Protein AF-A0A7K2JCC1-F1 (afdb_monomer)

Solvent-accessible surface area (backbone atoms only — not comparable to full-atom values): 11708 Å² total; per-residue (Å²): 134,84,78,78,73,53,72,68,48,52,50,2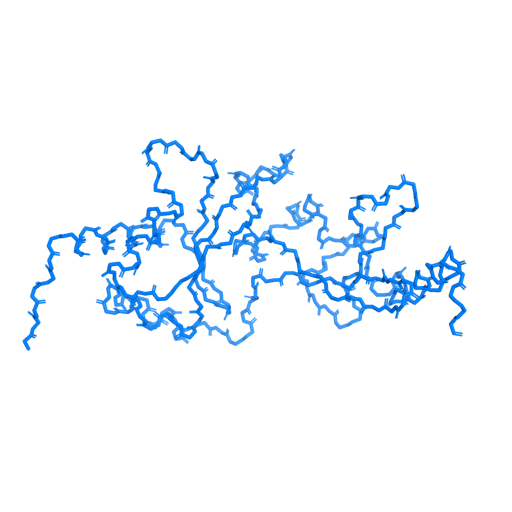8,44,53,53,51,54,52,44,44,76,74,54,46,30,76,48,46,54,23,40,32,39,75,26,54,69,86,63,52,95,91,43,79,46,51,66,55,52,47,56,33,29,56,68,60,66,35,66,68,46,78,43,72,22,36,40,56,88,41,100,85,39,55,92,49,74,64,39,69,23,34,27,38,35,29,44,48,89,41,50,68,51,45,27,90,76,40,62,82,45,51,63,59,60,71,65,56,49,88,86,39,60,53,55,64,55,68,30,39,32,56,33,52,92,44,78,42,82,44,70,48,58,47,36,53,65,44,77,79,56,51,72,67,42,33,54,64,71,51,46,25,20,75,87,78,70,45,67,39,79,73,60,47,88,73,32,44,38,27,48,61,55,47,87,94,41,71,89,46,89,32,29,31,27,20,75,80,41,63,68,38,51,64,54,19,54,53,38,10,64,75,69,75,46,82,130

Sequence (207 aa):
MTVAAAPEVRAAQRRIVGTINASGRLNANGLAMWREVNCGEWKATAADLSADLDLLQVPHTIVTAFRFPLATSYSKAMREGEEVRILREDLGHLVPWMPSLEQVIADIREDAPHWDFAVFQPRAD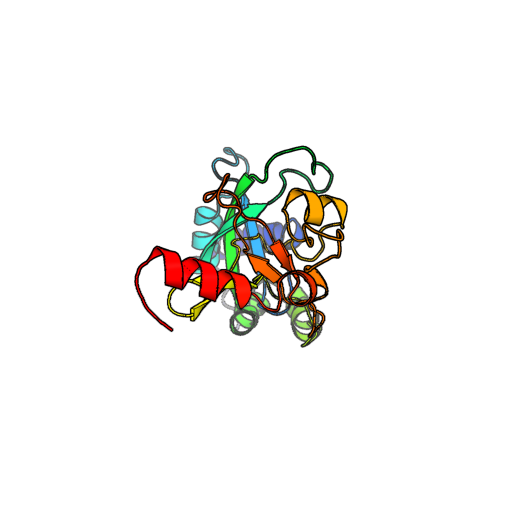GMAIAKLALSAEWPSWSMKQARAARLVCAEYDYDLRDQAEDRAPFDIRLPAQPGRRRLVCGKCCNDGIDEIARLAALTGTPS

pLDDT: mean 88.64, std 10.24, range [34.38, 98.38]

Foldseek 3Di:
DDDDDDPLLLVLLVLLVVQCVVAWFQAQFGIKGKDAVCNDPVDQALVNNVVSCVSLVQDWDKDWAWADPDLPPLVDGTGITIMIDHTLVRVVSCCVSPVVCPVVSVPHDNPTDDQWDWAWEAALVGIDIDTHRHGSCPPVHDLSNCVSVQCAAPPPRHRCSVVDVQFGWYQQADPVGNPDGHTHGCVVCVPCPVVNCVNNVVVVNDD

Secondary structure (DSSP, 8-state):
--PPPPHHHHHHHHHHHHHHHHHEEEETTEEEEEEETT--TTS--HHHHHHHHHHTT---EEEEEEE-SSTT-TTSPPEEEEEEEEEGGGGGGGTTT-TTHHHHHHT--TTSPPS-EEEEEEETTEEEEEEE-B-TTTTS--HHHHHHTT-B-TTT--BGGG--GGG-EEE---TT-TTS--EEEHHHHGGGHHHHHHHHHHHT---

Radius of gyration: 20.61 Å; Cα contacts (8 Å, |Δi|>4): 349; chains: 1; bounding box: 58×33×59 Å

Structure (mmCIF, N/CA/C/O backbone):
data_AF-A0A7K2JCC1-F1
#
_entry.id   AF-A0A7K2JCC1-F1
#
loop_
_atom_site.group_PDB
_atom_site.id
_atom_site.type_symbol
_atom_site.label_atom_id
_atom_site.label_alt_id
_atom_site.label_comp_id
_atom_site.label_asym_id
_atom_site.label_entity_id
_atom_site.label_seq_id
_atom_site.pdbx_PDB_ins_code
_atom_site.Cartn_x
_atom_site.Cartn_y
_atom_site.Cartn_z
_atom_site.occupancy
_atom_site.B_iso_or_equiv
_atom_site.auth_seq_id
_atom_site.auth_comp_id
_atom_site.auth_asym_id
_atom_site.auth_atom_id
_atom_site.pdbx_PDB_model_num
ATOM 1 N N . MET A 1 1 ? -32.822 -3.537 22.063 1.00 34.38 1 MET A N 1
ATOM 2 C CA . MET A 1 1 ? -32.110 -3.862 23.317 1.00 34.38 1 MET A CA 1
ATOM 3 C C . MET A 1 1 ? -30.630 -3.952 22.996 1.00 34.38 1 MET A C 1
ATOM 5 O O . MET A 1 1 ? -30.231 -4.889 22.322 1.00 34.38 1 MET A O 1
ATOM 9 N N . THR A 1 2 ? -29.832 -2.961 23.384 1.00 48.34 2 THR A N 1
ATOM 10 C CA . THR A 1 2 ? -28.372 -3.014 23.250 1.00 48.34 2 THR A CA 1
ATOM 11 C C . THR A 1 2 ? -27.821 -3.866 24.386 1.00 48.34 2 THR A C 1
ATOM 13 O O . THR A 1 2 ? -27.859 -3.467 25.549 1.00 48.34 2 THR A O 1
ATOM 16 N N . VAL A 1 3 ? -27.363 -5.076 24.067 1.00 52.16 3 VAL A N 1
ATOM 17 C CA . VAL A 1 3 ? -26.605 -5.894 25.018 1.00 52.16 3 VAL A CA 1
ATOM 18 C C . VAL A 1 3 ? -25.338 -5.115 25.355 1.00 52.16 3 VAL A C 1
ATOM 20 O O . VAL A 1 3 ? -24.588 -4.719 24.463 1.00 52.16 3 VAL A O 1
ATOM 23 N N . ALA A 1 4 ? -25.131 -4.824 26.637 1.00 66.12 4 ALA A N 1
ATOM 24 C CA . ALA A 1 4 ? -23.946 -4.113 27.081 1.00 66.12 4 ALA A CA 1
ATOM 25 C C . ALA A 1 4 ? -22.712 -4.966 26.753 1.00 66.12 4 ALA A C 1
ATOM 27 O O . ALA A 1 4 ? -22.577 -6.070 27.275 1.00 66.12 4 ALA A O 1
ATOM 28 N N . ALA A 1 5 ? -21.825 -4.460 25.891 1.00 76.88 5 ALA A N 1
ATOM 29 C CA . ALA A 1 5 ? -20.609 -5.174 25.515 1.00 76.88 5 ALA A CA 1
ATOM 30 C C . ALA A 1 5 ? -19.789 -5.544 26.761 1.00 76.88 5 ALA A C 1
ATOM 32 O O . ALA A 1 5 ? -19.703 -4.745 27.712 1.00 76.88 5 ALA A O 1
ATOM 33 N N . ALA A 1 6 ? -19.195 -6.740 26.739 1.00 89.62 6 ALA A N 1
ATOM 34 C CA . ALA A 1 6 ? -18.326 -7.226 27.801 1.00 89.62 6 ALA A CA 1
ATOM 35 C C . ALA A 1 6 ? -17.146 -6.254 28.037 1.00 89.62 6 ALA A C 1
ATOM 37 O O . ALA A 1 6 ? -16.756 -5.528 27.112 1.00 89.62 6 ALA A O 1
ATOM 38 N N . PRO A 1 7 ? -16.593 -6.171 29.262 1.00 91.62 7 PRO A N 1
ATOM 39 C CA . PRO A 1 7 ? -15.523 -5.227 29.586 1.00 91.62 7 PRO A CA 1
ATOM 40 C C . PRO A 1 7 ? -14.315 -5.316 28.644 1.00 91.62 7 PRO A C 1
ATOM 42 O O . PRO A 1 7 ? -13.810 -4.283 28.201 1.00 91.62 7 PRO A O 1
ATOM 45 N N . GLU A 1 8 ? -13.896 -6.529 28.286 1.00 93.69 8 GLU A N 1
ATOM 46 C CA . GLU A 1 8 ? -12.798 -6.788 27.355 1.00 93.69 8 GLU A CA 1
ATOM 47 C C . GLU A 1 8 ? -13.085 -6.264 25.942 1.00 93.69 8 GLU A C 1
ATOM 49 O O . GLU A 1 8 ? -12.221 -5.622 25.346 1.00 93.69 8 GLU A O 1
ATOM 54 N N . VAL A 1 9 ? -14.322 -6.413 25.453 1.00 95.12 9 VAL A N 1
ATOM 55 C CA . VAL A 1 9 ? -14.759 -5.902 24.143 1.00 95.12 9 VAL A CA 1
ATOM 56 C C . VAL A 1 9 ? -14.714 -4.374 24.123 1.00 95.12 9 VAL A C 1
ATOM 58 O O . VAL A 1 9 ? -14.236 -3.772 23.165 1.00 95.12 9 VAL A O 1
ATOM 61 N N . ARG A 1 10 ? -15.130 -3.709 25.211 1.00 94.12 10 ARG A N 1
ATOM 62 C CA . ARG A 1 10 ? -15.019 -2.240 25.313 1.00 94.12 10 ARG A CA 1
ATOM 63 C C . ARG A 1 10 ? -13.570 -1.768 25.398 1.00 94.12 10 ARG A C 1
ATOM 65 O O . ARG A 1 10 ? -13.250 -0.685 24.910 1.00 94.12 10 ARG A O 1
ATOM 72 N N . ALA A 1 11 ? -12.699 -2.538 26.046 1.00 95.19 11 ALA A N 1
ATOM 73 C CA . ALA A 1 11 ? -11.279 -2.219 26.112 1.00 95.19 11 ALA A CA 1
ATOM 74 C C . ALA A 1 11 ? -10.624 -2.339 24.725 1.00 95.19 11 ALA A C 1
ATOM 76 O O . ALA A 1 11 ? -9.935 -1.404 24.312 1.00 95.19 11 ALA A O 1
ATOM 77 N N . ALA A 1 12 ? -10.913 -3.421 23.993 1.00 96.44 12 ALA A N 1
ATOM 78 C CA . ALA A 1 12 ? -10.487 -3.617 22.607 1.00 96.44 12 ALA A CA 1
ATOM 79 C C . ALA A 1 12 ? -10.995 -2.485 21.704 1.00 96.44 12 ALA A C 1
ATOM 81 O O . ALA A 1 12 ? -10.204 -1.825 21.033 1.00 96.44 12 ALA A O 1
ATOM 82 N N . GLN A 1 13 ? -12.289 -2.149 21.790 1.00 96.69 13 GLN A N 1
ATOM 83 C CA . GLN A 1 13 ? -12.884 -1.017 21.072 1.00 96.69 13 GLN A CA 1
ATOM 84 C C . GLN A 1 13 ? -12.084 0.275 21.293 1.00 96.69 13 GLN A C 1
ATOM 86 O O . GLN A 1 13 ? -11.695 0.939 20.335 1.00 96.69 13 GLN A O 1
ATOM 91 N N . ARG A 1 14 ? -11.803 0.643 22.550 1.00 96.12 14 ARG A N 1
ATOM 92 C CA . ARG A 1 14 ? -11.060 1.875 22.866 1.00 96.12 14 ARG A CA 1
ATOM 93 C C . ARG A 1 14 ? -9.647 1.867 22.285 1.00 96.12 14 ARG A C 1
ATOM 95 O O . ARG A 1 14 ? -9.204 2.901 21.786 1.00 96.12 14 ARG A O 1
ATOM 102 N N . ARG A 1 15 ? -8.948 0.729 22.342 1.00 95.94 15 ARG A N 1
ATOM 103 C CA . ARG A 1 15 ? -7.592 0.588 21.790 1.00 95.94 15 ARG A CA 1
ATOM 104 C C . ARG A 1 15 ? -7.579 0.686 20.267 1.00 95.94 15 ARG A C 1
ATOM 106 O O . ARG A 1 15 ? -6.741 1.415 19.731 1.00 95.94 15 ARG A O 1
ATOM 113 N N . ILE A 1 16 ? -8.525 0.037 19.586 1.00 97.12 16 ILE A N 1
ATOM 114 C CA . ILE A 1 16 ? -8.671 0.115 18.128 1.00 97.12 16 ILE A CA 1
ATOM 115 C C . ILE A 1 16 ? -9.032 1.533 17.699 1.00 97.12 16 ILE A C 1
ATOM 117 O O . ILE A 1 16 ? -8.303 2.124 16.908 1.00 97.12 16 ILE A O 1
ATOM 121 N N . VAL A 1 17 ? -10.067 2.142 18.282 1.00 95.94 17 VAL A N 1
ATOM 122 C CA . VAL A 1 17 ? -10.466 3.522 17.953 1.00 95.94 17 VAL A CA 1
ATOM 123 C C . VAL A 1 17 ? -9.321 4.509 18.200 1.00 95.94 17 VAL A C 1
ATOM 125 O O . VAL A 1 17 ? -9.024 5.345 17.346 1.00 95.94 17 VAL A O 1
ATOM 128 N N . GLY A 1 18 ? -8.630 4.395 19.339 1.00 95.19 18 GLY A N 1
ATOM 129 C CA . GLY A 1 18 ? -7.462 5.225 19.640 1.00 95.19 18 GLY A CA 1
ATOM 130 C C . GLY A 1 18 ? -6.334 5.042 18.622 1.00 95.19 18 GLY A C 1
ATOM 131 O O . GLY A 1 18 ? -5.742 6.018 18.163 1.00 95.19 18 GLY A O 1
ATOM 132 N N . THR A 1 19 ? -6.076 3.800 18.213 1.00 95.06 19 THR A N 1
ATOM 133 C CA . THR A 1 19 ? -5.076 3.469 17.194 1.00 95.06 19 THR A CA 1
ATOM 134 C C . THR A 1 19 ? -5.425 4.043 15.821 1.00 95.06 19 THR A C 1
ATOM 136 O O . THR A 1 19 ? -4.543 4.612 15.166 1.00 95.06 19 THR A O 1
ATOM 139 N N . ILE A 1 20 ? -6.680 3.895 15.388 1.00 95.06 20 ILE A N 1
ATOM 140 C CA . ILE A 1 20 ? -7.174 4.400 14.103 1.00 95.06 20 ILE A CA 1
ATOM 141 C C . ILE A 1 20 ? -7.013 5.918 14.063 1.00 95.06 20 ILE A C 1
ATOM 143 O O . ILE A 1 20 ? -6.410 6.444 13.131 1.00 95.06 20 ILE A O 1
ATOM 147 N N . ASN A 1 21 ? -7.439 6.617 15.114 1.00 93.31 21 ASN A N 1
ATOM 148 C CA . ASN A 1 21 ? -7.308 8.072 15.189 1.00 93.31 21 ASN A CA 1
ATOM 149 C C . ASN A 1 21 ? -5.844 8.542 15.203 1.00 93.31 21 ASN A C 1
ATOM 151 O O . ASN A 1 21 ? -5.521 9.574 14.621 1.00 93.31 21 ASN A O 1
ATOM 155 N N . ALA A 1 22 ? -4.946 7.801 15.859 1.00 90.00 22 ALA A N 1
ATOM 156 C CA . ALA A 1 22 ? -3.542 8.191 15.970 1.00 90.00 22 ALA A CA 1
ATOM 157 C C . ALA A 1 22 ? -2.711 7.869 14.717 1.00 90.00 22 ALA A C 1
ATOM 159 O O . ALA A 1 22 ? -1.759 8.583 14.400 1.00 90.00 22 ALA A O 1
ATOM 160 N N . SER A 1 23 ? -3.008 6.757 14.040 1.00 87.69 23 SER A N 1
ATOM 161 C CA . SER A 1 23 ? -2.107 6.176 13.033 1.00 87.69 23 SER A CA 1
ATOM 162 C C . SER A 1 23 ? -2.792 5.491 11.853 1.00 87.69 23 SER A C 1
ATOM 164 O O . SER A 1 23 ? -2.093 4.992 10.973 1.00 87.69 23 SER A O 1
ATOM 166 N N . GLY A 1 24 ? -4.124 5.473 11.814 1.00 91.81 24 GLY A N 1
ATOM 167 C CA . GLY A 1 24 ? -4.886 4.919 10.705 1.00 91.81 24 GLY A CA 1
ATOM 168 C C . GLY A 1 24 ? -4.628 5.678 9.404 1.00 91.81 24 GLY A C 1
ATOM 169 O O . GLY A 1 24 ? -4.476 6.907 9.377 1.00 91.81 24 GLY A O 1
ATOM 170 N N . ARG A 1 25 ? -4.558 4.926 8.308 1.00 91.81 25 ARG A N 1
ATOM 171 C CA . ARG A 1 25 ? -4.467 5.448 6.945 1.00 91.81 25 ARG A CA 1
ATOM 172 C C . ARG A 1 25 ? -5.579 4.838 6.113 1.00 91.81 25 ARG A C 1
ATOM 174 O O . ARG A 1 25 ? -5.615 3.626 5.942 1.00 91.81 25 ARG A O 1
ATOM 181 N N . LEU A 1 26 ? -6.483 5.689 5.641 1.00 91.06 26 LEU A N 1
ATOM 182 C CA . LEU A 1 26 ? -7.623 5.309 4.819 1.00 91.06 26 LEU A CA 1
ATOM 183 C C . LEU A 1 26 ? -7.368 5.720 3.369 1.00 91.06 26 LEU A C 1
ATOM 185 O O . LEU A 1 26 ? -6.886 6.828 3.126 1.00 91.06 26 LEU A O 1
ATOM 189 N N . ASN A 1 27 ? -7.694 4.850 2.420 1.00 88.94 27 ASN A N 1
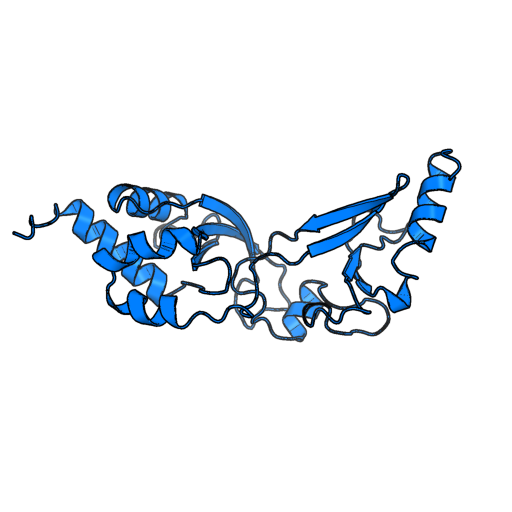ATOM 190 C CA . ASN A 1 27 ? -7.648 5.145 0.987 1.00 88.94 27 ASN A CA 1
ATOM 191 C C . ASN A 1 27 ? -8.608 4.199 0.209 1.00 88.94 27 ASN A C 1
ATOM 193 O O . ASN A 1 27 ? -9.469 3.565 0.822 1.00 88.94 27 ASN A O 1
ATOM 197 N N . ALA A 1 28 ? -8.456 4.054 -1.116 1.00 89.06 28 ALA A N 1
ATOM 198 C CA . ALA A 1 28 ? -9.331 3.208 -1.931 1.00 89.06 28 ALA A CA 1
ATOM 199 C C . ALA A 1 28 ? -9.405 1.718 -1.555 1.00 89.06 28 ALA A C 1
ATOM 201 O O . ALA A 1 28 ? -10.493 1.167 -1.696 1.00 89.06 28 ALA A O 1
ATOM 202 N N . ASN A 1 29 ? -8.337 1.039 -1.097 1.00 91.25 29 ASN A N 1
ATOM 203 C CA . ASN A 1 29 ? -8.485 -0.380 -0.695 1.00 91.25 29 ASN A CA 1
ATOM 204 C C . ASN A 1 29 ? -8.955 -0.564 0.752 1.00 91.25 29 ASN A C 1
ATOM 206 O O . ASN A 1 29 ? -9.173 -1.702 1.151 1.00 91.25 29 ASN A O 1
ATOM 210 N N . GLY A 1 30 ? -9.099 0.509 1.536 1.00 93.94 30 GLY A N 1
ATOM 211 C CA . GLY A 1 30 ? -9.591 0.439 2.912 1.00 93.94 30 GLY A CA 1
ATOM 212 C C . GLY A 1 30 ? -8.678 1.119 3.935 1.00 93.94 30 GLY A C 1
ATOM 213 O O . GLY A 1 30 ? -8.100 2.169 3.648 1.00 93.94 30 GLY A O 1
ATOM 214 N N . LEU A 1 31 ? -8.572 0.531 5.131 1.00 95.06 31 LEU A N 1
ATOM 215 C CA . LEU A 1 31 ? -7.883 1.094 6.296 1.00 95.06 31 LEU A CA 1
ATOM 216 C C . LEU A 1 31 ? -6.659 0.266 6.690 1.00 95.06 31 LEU A C 1
ATOM 218 O O . LEU A 1 31 ? -6.760 -0.938 6.918 1.00 95.06 31 LEU A O 1
ATOM 222 N N . ALA A 1 32 ? -5.526 0.934 6.884 1.00 94.75 32 ALA A N 1
ATOM 223 C CA . ALA A 1 32 ? -4.290 0.315 7.339 1.00 94.75 32 ALA A CA 1
ATOM 224 C C . ALA A 1 32 ? -3.747 0.954 8.621 1.00 94.75 32 ALA A C 1
ATOM 226 O O . ALA A 1 32 ? -3.844 2.169 8.826 1.00 94.75 32 ALA A O 1
ATOM 227 N N . MET A 1 33 ? -3.124 0.137 9.469 1.00 94.06 33 MET A N 1
ATOM 228 C CA . MET A 1 33 ? -2.479 0.557 10.712 1.00 94.06 33 MET A CA 1
ATOM 229 C C . MET A 1 33 ? -1.076 -0.046 10.785 1.00 94.06 33 MET A C 1
ATOM 231 O O . MET A 1 33 ? -0.909 -1.235 11.049 1.00 94.06 33 MET A O 1
ATOM 235 N N . TRP A 1 34 ? -0.056 0.781 10.549 1.00 91.62 34 TRP A N 1
ATOM 236 C CA . TRP A 1 34 ? 1.341 0.337 10.542 1.00 91.62 34 TRP A CA 1
ATOM 237 C C . TRP A 1 34 ? 1.926 0.219 11.955 1.00 91.62 34 TRP A C 1
ATOM 239 O O . TRP A 1 34 ? 1.686 1.078 12.815 1.00 91.62 34 TRP A O 1
ATOM 249 N N . ARG A 1 35 ? 2.750 -0.808 12.170 1.00 91.56 35 ARG A N 1
ATOM 250 C CA . ARG A 1 35 ? 3.491 -1.115 13.392 1.00 91.56 35 ARG A CA 1
ATOM 251 C C . ARG A 1 35 ? 4.932 -1.474 13.080 1.00 91.56 35 ARG A C 1
ATOM 253 O O . ARG A 1 35 ? 5.224 -2.324 12.251 1.00 91.56 35 ARG A O 1
ATOM 260 N N . GLU A 1 36 ? 5.845 -0.801 13.765 1.00 84.56 36 GLU A N 1
ATOM 261 C CA . GLU A 1 36 ? 7.261 -1.139 13.683 1.00 84.56 36 GLU A CA 1
ATOM 262 C C . GLU A 1 36 ? 7.502 -2.488 14.358 1.00 84.56 36 GLU A C 1
ATOM 264 O O . GLU A 1 36 ? 7.000 -2.712 15.463 1.00 84.56 36 GLU A O 1
ATOM 269 N N . VAL A 1 37 ? 8.305 -3.356 13.740 1.00 79.75 37 VAL A N 1
ATOM 270 C CA . VAL A 1 37 ? 8.782 -4.561 14.427 1.00 79.75 37 VAL A CA 1
ATOM 271 C C . VAL A 1 37 ? 9.591 -4.125 15.652 1.00 79.75 37 VAL A C 1
ATOM 273 O O . VAL A 1 37 ? 10.416 -3.216 15.565 1.00 79.75 37 VAL A O 1
ATOM 276 N N . ASN A 1 38 ? 9.363 -4.764 16.801 1.00 75.44 38 ASN A N 1
ATOM 277 C CA . ASN A 1 38 ? 10.003 -4.415 18.075 1.00 75.44 38 ASN A CA 1
ATOM 278 C C . ASN A 1 38 ? 9.700 -2.979 18.550 1.00 75.44 38 ASN A C 1
ATOM 280 O O . ASN A 1 38 ? 10.581 -2.288 19.064 1.00 75.44 38 ASN A O 1
ATOM 284 N N . CYS A 1 39 ? 8.451 -2.518 18.422 1.00 73.50 39 CYS A N 1
ATOM 285 C CA . CYS A 1 39 ? 8.025 -1.167 18.815 1.00 73.50 39 CYS A CA 1
ATOM 286 C C . CYS A 1 39 ? 8.134 -0.834 20.322 1.00 73.50 39 CYS A C 1
ATOM 288 O O . CYS A 1 39 ? 7.803 0.288 20.719 1.00 73.50 39 CYS A O 1
ATOM 290 N N . GLY A 1 40 ? 8.630 -1.771 21.135 1.00 79.12 40 GLY A N 1
ATOM 291 C CA . GLY A 1 40 ? 8.793 -1.654 22.580 1.00 79.12 40 GLY A CA 1
ATOM 292 C C . GLY A 1 40 ? 7.499 -1.918 23.350 1.00 79.12 40 GLY A C 1
ATOM 293 O O . GLY A 1 40 ? 6.424 -2.015 22.770 1.00 79.12 40 GLY A O 1
ATOM 294 N N . GLU A 1 41 ? 7.615 -1.996 24.675 1.00 81.75 41 GLU A N 1
ATOM 295 C CA . GLU A 1 41 ? 6.528 -2.354 25.606 1.00 81.75 41 GLU A CA 1
ATOM 296 C C . GLU A 1 41 ? 5.314 -1.407 25.550 1.00 81.75 41 GLU A C 1
ATOM 298 O O . GLU A 1 41 ? 4.187 -1.795 25.834 1.00 81.75 41 GLU A O 1
ATOM 303 N N . TRP A 1 42 ? 5.531 -0.152 25.157 1.00 80.38 42 TRP A N 1
ATOM 304 C CA . TRP A 1 42 ? 4.524 0.910 25.256 1.00 80.38 42 TRP A CA 1
ATOM 305 C C . TRP A 1 42 ? 3.636 1.062 24.018 1.00 80.38 42 TRP A C 1
ATOM 307 O O . TRP A 1 42 ? 2.774 1.942 23.984 1.00 80.38 42 TRP A O 1
ATOM 317 N N . LYS A 1 43 ? 3.861 0.262 22.972 1.00 83.25 43 LYS A N 1
ATOM 318 C CA . LYS A 1 43 ? 3.108 0.333 21.716 1.00 83.25 43 LYS A CA 1
ATOM 319 C C . LYS A 1 43 ? 2.513 -1.032 21.403 1.00 83.25 43 LYS A C 1
ATOM 321 O O . LYS A 1 43 ? 3.228 -2.023 21.422 1.00 83.25 43 LYS A O 1
ATOM 326 N N . ALA A 1 44 ? 1.228 -1.048 21.056 1.00 88.81 44 ALA A N 1
ATOM 327 C CA . ALA A 1 44 ? 0.558 -2.253 20.580 1.00 88.81 44 ALA A CA 1
ATOM 328 C C . ALA A 1 44 ? 1.234 -2.765 19.303 1.00 88.81 44 ALA A C 1
ATOM 330 O O . ALA A 1 44 ? 1.409 -1.997 18.350 1.00 88.81 44 ALA A O 1
ATOM 331 N N . THR A 1 45 ? 1.581 -4.046 19.289 1.00 93.56 45 THR A N 1
ATOM 332 C CA . THR A 1 45 ? 2.088 -4.766 18.117 1.00 93.56 45 THR A CA 1
ATOM 333 C C . THR A 1 45 ? 0.968 -5.014 17.100 1.00 93.56 45 THR A C 1
ATOM 335 O O . THR A 1 45 ? -0.206 -4.761 17.381 1.00 93.56 45 THR A O 1
ATOM 338 N N . ALA A 1 46 ? 1.295 -5.505 15.899 1.00 94.88 46 ALA A N 1
ATOM 339 C CA . ALA A 1 46 ? 0.260 -5.906 14.944 1.00 94.88 46 ALA A CA 1
ATOM 340 C C . ALA A 1 46 ? -0.575 -7.087 15.469 1.00 94.88 46 ALA A C 1
ATOM 342 O O . ALA A 1 46 ? -1.784 -7.112 15.252 1.00 94.88 46 ALA A O 1
ATOM 343 N N . ALA A 1 47 ? 0.043 -8.006 16.219 1.00 94.94 47 ALA A N 1
ATOM 344 C CA . ALA A 1 47 ? -0.645 -9.115 16.877 1.00 94.94 47 ALA A CA 1
ATOM 345 C C . ALA A 1 47 ? -1.637 -8.633 17.951 1.00 94.94 47 ALA A C 1
ATOM 347 O O . ALA A 1 47 ? -2.761 -9.125 18.000 1.00 94.94 47 ALA A O 1
ATOM 348 N N . ASP A 1 48 ? -1.269 -7.629 18.756 1.00 95.62 48 ASP A N 1
ATOM 349 C CA . ASP A 1 48 ? -2.185 -7.054 19.756 1.00 95.62 48 ASP A CA 1
ATOM 350 C C . ASP A 1 48 ? -3.411 -6.415 19.090 1.00 95.62 48 ASP A C 1
ATOM 352 O O . ASP A 1 48 ? -4.543 -6.601 19.535 1.00 95.62 48 ASP A O 1
ATOM 356 N N . LEU A 1 49 ? -3.193 -5.677 17.994 1.00 96.69 49 LEU A N 1
ATOM 357 C CA . LEU A 1 49 ? -4.287 -5.095 17.214 1.00 96.69 49 LEU A CA 1
ATOM 358 C C . LEU A 1 49 ? -5.159 -6.168 16.559 1.00 96.69 49 LEU A C 1
ATOM 360 O O . LEU A 1 49 ? -6.372 -6.010 16.508 1.00 96.69 49 LEU A O 1
ATOM 364 N N . SER A 1 50 ? -4.548 -7.237 16.053 1.00 97.62 50 SER A N 1
ATOM 365 C CA . SER A 1 50 ? -5.253 -8.363 15.443 1.00 97.62 50 SER A CA 1
ATOM 366 C C . SER A 1 50 ? -6.174 -9.052 16.449 1.00 97.62 50 SER A C 1
ATOM 368 O O . SER A 1 50 ? -7.367 -9.175 16.189 1.00 97.62 50 SER A O 1
ATOM 370 N N . ALA A 1 51 ? -5.671 -9.351 17.649 1.00 97.62 51 ALA A N 1
ATOM 371 C CA . ALA A 1 51 ? -6.475 -9.924 18.725 1.00 97.62 51 ALA A CA 1
ATOM 372 C C . ALA A 1 51 ? -7.643 -9.009 19.138 1.00 97.62 51 ALA A C 1
ATOM 374 O O . ALA A 1 51 ? -8.757 -9.478 19.378 1.00 97.62 51 ALA A O 1
ATOM 375 N N . ASP A 1 52 ? -7.417 -7.694 19.193 1.00 98.00 52 ASP A N 1
ATOM 376 C CA . ASP A 1 52 ? -8.487 -6.734 19.458 1.00 98.00 52 ASP A CA 1
ATOM 377 C C . ASP A 1 52 ? -9.533 -6.704 18.331 1.00 98.00 52 ASP A C 1
ATOM 379 O O . ASP A 1 52 ? -10.726 -6.641 18.616 1.00 98.00 52 ASP A O 1
ATOM 383 N N . LEU A 1 53 ? -9.123 -6.767 17.060 1.00 98.19 53 LEU A N 1
ATOM 384 C CA . LEU A 1 53 ? -10.047 -6.817 15.921 1.00 98.19 53 LEU A CA 1
ATOM 385 C C . LEU A 1 53 ? -10.832 -8.133 15.864 1.00 98.19 53 LEU A C 1
ATOM 387 O O . LEU A 1 53 ? -12.017 -8.100 15.534 1.00 98.19 53 LEU A O 1
ATOM 391 N N . ASP A 1 54 ? -10.223 -9.256 16.250 1.00 98.25 54 ASP A N 1
ATOM 392 C CA . ASP A 1 54 ? -10.905 -10.547 16.385 1.00 98.25 54 ASP A CA 1
ATOM 393 C C . ASP A 1 54 ? -12.024 -10.478 17.433 1.00 98.25 54 ASP A C 1
ATOM 395 O O . ASP A 1 54 ? -13.150 -10.910 17.174 1.00 98.25 54 ASP A O 1
ATOM 399 N N . LEU A 1 55 ? -11.762 -9.859 18.594 1.00 97.06 55 LEU A N 1
ATOM 400 C CA . LEU A 1 55 ? -12.783 -9.628 19.628 1.00 97.06 55 LEU A CA 1
ATOM 401 C C . LEU A 1 55 ? -13.941 -8.754 19.125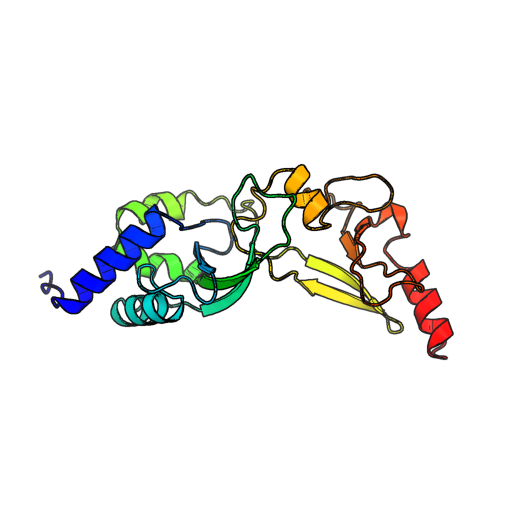 1.00 97.06 55 LEU A C 1
ATOM 403 O O . LEU A 1 55 ? -15.085 -8.931 19.549 1.00 97.06 55 LEU A O 1
ATOM 407 N N . LEU A 1 56 ? -13.644 -7.810 18.231 1.00 97.19 56 LEU A N 1
ATOM 408 C CA . LEU A 1 56 ? -14.625 -6.928 17.599 1.00 97.19 56 LEU A CA 1
ATOM 409 C C . LEU A 1 56 ? -15.276 -7.545 16.349 1.00 97.19 56 LEU A C 1
ATOM 411 O O . LEU A 1 56 ? -16.175 -6.924 15.779 1.00 97.19 56 LEU A O 1
ATOM 415 N N . GLN A 1 57 ? -14.858 -8.750 15.944 1.00 97.31 57 GLN A N 1
ATOM 416 C CA . GLN A 1 57 ? -15.322 -9.457 14.746 1.00 97.31 57 GLN A CA 1
ATOM 417 C C . GLN A 1 57 ? -15.144 -8.636 13.460 1.00 97.31 57 GLN A C 1
ATOM 419 O O . GLN A 1 57 ? -16.030 -8.579 12.602 1.00 97.31 57 GLN A O 1
ATOM 424 N N . VAL A 1 58 ? -13.993 -7.974 13.341 1.00 98.00 58 VAL A N 1
ATOM 425 C CA . VAL A 1 58 ? -13.626 -7.168 12.175 1.00 98.00 58 VAL A CA 1
ATOM 426 C C . VAL A 1 58 ? -12.623 -7.953 11.322 1.00 98.00 58 VAL A C 1
ATOM 428 O O . VAL A 1 58 ? -11.499 -8.188 11.784 1.00 98.00 58 VAL A O 1
ATOM 431 N N . PRO A 1 59 ? -12.990 -8.354 10.088 1.00 98.38 59 PRO A N 1
ATOM 432 C CA . PRO A 1 59 ? -12.071 -9.029 9.180 1.00 98.38 59 PRO A CA 1
ATOM 433 C C . PRO A 1 59 ? -10.832 -8.177 8.907 1.00 98.38 59 PRO A C 1
ATOM 435 O O . PRO A 1 59 ? -10.924 -6.971 8.669 1.00 98.38 59 PRO A O 1
ATOM 438 N N . HIS A 1 60 ? -9.658 -8.799 8.968 1.00 98.31 60 HIS A N 1
ATOM 439 C CA . HIS A 1 60 ? -8.395 -8.105 8.759 1.00 98.31 60 HIS A CA 1
ATOM 440 C C . HIS A 1 60 ? -7.285 -9.065 8.322 1.00 98.31 60 HIS A C 1
ATOM 442 O O . HIS A 1 60 ? -7.396 -10.284 8.435 1.00 98.31 60 HIS A O 1
ATOM 448 N N . THR A 1 61 ? -6.184 -8.499 7.836 1.00 97.38 61 THR A N 1
ATOM 449 C CA . THR A 1 61 ? -4.947 -9.229 7.531 1.00 97.38 61 THR A CA 1
ATOM 450 C C . THR A 1 61 ? -3.740 -8.486 8.082 1.00 97.38 61 THR A C 1
ATOM 452 O O . THR A 1 61 ? -3.760 -7.263 8.213 1.00 97.38 61 THR A O 1
ATOM 455 N N . ILE A 1 62 ? -2.676 -9.219 8.402 1.00 96.00 62 ILE A N 1
ATOM 456 C CA . ILE A 1 6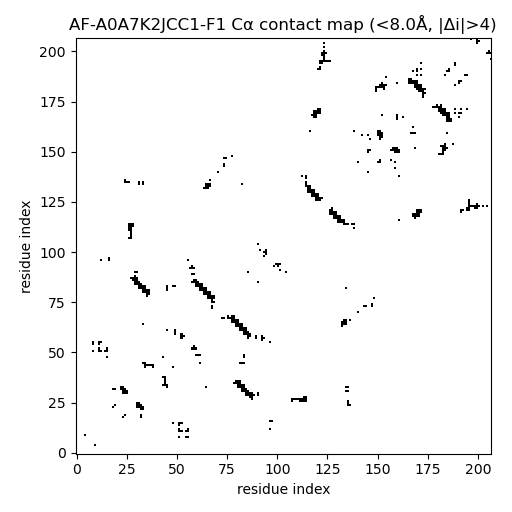2 ? -1.373 -8.637 8.730 1.00 96.00 62 ILE A CA 1
ATOM 457 C C . ILE A 1 62 ? -0.459 -8.854 7.532 1.00 96.00 62 ILE A C 1
ATOM 459 O O . ILE A 1 62 ? -0.333 -9.976 7.040 1.00 96.00 62 ILE A O 1
ATOM 463 N N . VAL A 1 63 ? 0.189 -7.790 7.066 1.00 93.94 63 VAL A N 1
ATOM 464 C CA . VAL A 1 63 ? 1.195 -7.879 6.004 1.00 93.94 63 VAL A CA 1
ATOM 465 C C . VAL A 1 63 ? 2.492 -7.208 6.423 1.00 93.94 63 VAL A C 1
ATOM 467 O O . VAL A 1 63 ? 2.486 -6.255 7.199 1.00 93.94 63 VAL A O 1
ATOM 470 N N . THR A 1 64 ? 3.609 -7.643 5.852 1.00 92.69 64 THR A N 1
ATOM 471 C CA . THR A 1 64 ? 4.870 -6.902 5.948 1.00 92.69 64 THR A CA 1
ATOM 472 C C . THR A 1 64 ? 4.822 -5.674 5.040 1.00 92.69 64 THR A C 1
ATOM 474 O O . THR A 1 64 ? 4.461 -5.775 3.866 1.00 92.69 64 THR A O 1
ATOM 477 N N . ALA A 1 65 ? 5.214 -4.513 5.562 1.00 91.31 65 ALA A N 1
ATOM 478 C CA . ALA A 1 65 ? 5.242 -3.260 4.820 1.00 91.31 65 ALA A CA 1
ATOM 479 C C . ALA A 1 65 ? 6.406 -2.353 5.246 1.00 91.31 65 ALA A C 1
ATOM 481 O O . ALA A 1 65 ? 6.802 -2.308 6.411 1.00 91.31 65 ALA A O 1
ATOM 482 N N . PHE A 1 66 ? 6.927 -1.574 4.298 1.00 89.06 66 PHE A N 1
ATOM 483 C CA . PHE A 1 66 ? 8.080 -0.701 4.505 1.00 89.06 66 PHE A CA 1
ATOM 484 C C . PHE A 1 66 ? 7.680 0.776 4.575 1.00 89.06 66 PHE A C 1
ATOM 486 O O . PHE A 1 66 ? 6.916 1.269 3.739 1.00 89.06 66 PHE A O 1
ATOM 493 N N . ARG A 1 67 ? 8.239 1.494 5.557 1.00 86.62 67 ARG A N 1
ATOM 494 C CA . ARG A 1 67 ? 7.947 2.911 5.833 1.00 86.62 67 ARG A CA 1
ATOM 495 C C . ARG A 1 67 ? 9.204 3.675 6.251 1.00 86.62 67 ARG A C 1
ATOM 497 O O . ARG A 1 67 ? 10.092 3.118 6.890 1.00 86.62 67 ARG A O 1
ATOM 504 N N . PHE A 1 68 ? 9.288 4.974 5.964 1.00 83.88 68 PHE A N 1
ATOM 505 C CA . PHE A 1 68 ? 10.293 5.828 6.611 1.00 83.88 68 PHE A CA 1
ATOM 506 C C . PHE A 1 68 ? 9.995 5.999 8.115 1.00 83.88 68 PHE A C 1
ATOM 508 O O . PHE A 1 68 ? 8.839 6.189 8.487 1.00 83.88 68 PHE A O 1
ATOM 515 N N . PRO A 1 69 ? 11.013 5.995 8.996 1.00 73.31 69 PRO A N 1
ATOM 516 C CA . PRO A 1 69 ? 10.809 6.025 10.451 1.00 73.31 69 PRO A CA 1
ATOM 517 C C . PRO A 1 69 ? 10.111 7.288 10.972 1.00 73.31 69 PRO A C 1
ATOM 519 O O . PRO A 1 69 ? 9.483 7.261 12.025 1.00 73.31 69 PRO A O 1
ATOM 522 N N . LEU A 1 70 ? 10.233 8.400 10.248 1.00 69.06 70 LEU A N 1
ATOM 523 C CA . LEU A 1 70 ? 9.502 9.645 10.474 1.00 69.06 70 LEU A CA 1
ATOM 524 C C . LEU A 1 70 ? 9.193 10.261 9.106 1.00 69.06 70 LEU A C 1
ATOM 526 O O . LEU A 1 70 ? 10.012 10.144 8.190 1.00 69.06 70 LEU A O 1
ATOM 530 N N . ALA A 1 71 ? 8.078 10.987 8.988 1.00 59.66 71 ALA A N 1
ATOM 531 C CA . ALA A 1 71 ? 7.675 11.658 7.745 1.00 59.66 71 ALA A CA 1
ATOM 532 C C . ALA A 1 71 ? 8.754 12.616 7.185 1.00 59.66 71 ALA A C 1
ATOM 534 O O . ALA A 1 71 ? 8.820 12.852 5.983 1.00 59.66 71 ALA A O 1
ATOM 535 N N . THR A 1 72 ? 9.651 13.121 8.038 1.00 60.25 72 THR A N 1
ATOM 536 C CA . THR A 1 72 ? 10.745 14.036 7.670 1.00 60.25 72 THR A CA 1
ATOM 537 C C . THR A 1 72 ? 12.111 13.357 7.494 1.00 60.25 72 THR A C 1
ATOM 539 O O . THR A 1 72 ? 13.078 14.024 7.135 1.00 60.25 72 THR A O 1
ATOM 542 N N . SER A 1 73 ? 12.234 12.041 7.714 1.00 64.94 73 SER A N 1
ATOM 543 C CA . SER A 1 73 ? 13.531 11.342 7.779 1.00 64.94 73 SER A CA 1
ATOM 544 C C . SER A 1 73 ? 13.852 10.530 6.517 1.00 64.94 73 SER A C 1
ATOM 546 O O . SER A 1 73 ? 14.159 9.343 6.577 1.00 64.94 73 SER A O 1
ATOM 548 N N . TYR A 1 74 ? 13.822 11.193 5.360 1.00 67.44 74 TYR A N 1
ATOM 549 C CA . TYR A 1 74 ? 14.106 10.598 4.042 1.00 67.44 74 TYR A CA 1
ATOM 550 C C . TYR A 1 74 ? 15.595 10.285 3.790 1.00 67.44 74 TYR A C 1
ATOM 552 O O . TYR A 1 74 ? 15.926 9.639 2.801 1.00 67.44 74 TYR A O 1
ATOM 560 N N . SER A 1 75 ? 16.504 10.737 4.662 1.00 67.62 75 SER A N 1
ATOM 561 C CA . SER A 1 75 ? 17.924 10.350 4.641 1.00 67.62 75 SER A CA 1
ATOM 562 C C . SER A 1 75 ? 18.191 8.990 5.294 1.00 67.62 75 SER A C 1
ATOM 564 O O . SER A 1 75 ? 19.311 8.486 5.219 1.00 67.62 75 SER A O 1
ATOM 566 N N . LYS A 1 76 ? 17.185 8.393 5.946 1.00 75.94 76 LYS A N 1
ATOM 567 C CA . LYS A 1 76 ? 17.285 7.078 6.584 1.00 75.94 76 LYS A CA 1
ATOM 568 C C . LYS A 1 76 ? 16.676 6.004 5.692 1.00 75.94 76 LYS A C 1
ATOM 570 O O . LYS A 1 76 ? 15.759 6.270 4.919 1.00 75.94 76 LYS A O 1
ATOM 575 N N . ALA A 1 77 ? 17.177 4.780 5.834 1.00 80.88 77 ALA A N 1
ATOM 576 C CA . ALA A 1 77 ? 16.572 3.620 5.198 1.00 80.88 77 ALA A CA 1
ATOM 577 C C . ALA A 1 77 ? 15.116 3.448 5.662 1.00 80.88 77 ALA A C 1
ATOM 579 O O . ALA A 1 77 ? 14.778 3.757 6.811 1.00 80.88 77 ALA A O 1
ATOM 580 N N . MET A 1 78 ? 14.269 2.942 4.764 1.00 87.44 78 MET A N 1
ATOM 581 C CA . MET A 1 78 ? 12.938 2.486 5.150 1.00 87.44 78 MET A CA 1
ATOM 582 C C . MET A 1 78 ? 13.075 1.343 6.151 1.00 87.44 78 MET A C 1
ATOM 584 O O . MET A 1 78 ? 13.959 0.495 6.022 1.00 87.44 78 MET A O 1
ATOM 588 N N . ARG A 1 79 ? 12.202 1.342 7.150 1.00 86.75 79 ARG A N 1
ATOM 589 C CA . ARG A 1 79 ? 12.098 0.284 8.140 1.00 86.75 79 ARG A CA 1
ATOM 590 C C . ARG A 1 79 ? 11.044 -0.710 7.709 1.00 86.75 79 ARG A C 1
ATOM 592 O O . ARG A 1 79 ? 9.995 -0.323 7.193 1.00 86.75 79 ARG A O 1
ATOM 599 N N . GLU A 1 80 ? 11.358 -1.969 7.944 1.00 89.88 80 GLU A N 1
ATOM 600 C CA . GLU A 1 80 ? 10.394 -3.051 7.896 1.00 89.88 80 GLU A CA 1
ATOM 601 C C . GLU A 1 80 ? 9.445 -2.940 9.092 1.00 89.88 80 GLU A C 1
ATOM 603 O O . GLU A 1 80 ? 9.849 -2.593 10.206 1.00 89.88 80 GLU A O 1
ATOM 608 N N . GLY A 1 81 ? 8.171 -3.190 8.839 1.00 91.19 81 GLY A N 1
ATOM 609 C CA . GLY A 1 81 ? 7.114 -3.208 9.830 1.00 91.19 81 GLY A CA 1
ATOM 610 C C . GLY A 1 81 ? 6.001 -4.142 9.394 1.00 91.19 81 GLY A C 1
ATOM 611 O O . GLY A 1 81 ? 6.015 -4.690 8.291 1.00 91.19 81 GLY A O 1
ATOM 612 N N . GLU A 1 82 ? 5.015 -4.275 10.259 1.00 93.94 82 GLU A N 1
ATOM 613 C CA . GLU A 1 82 ? 3.774 -4.980 9.994 1.00 93.94 82 GLU A CA 1
ATOM 614 C C . GLU A 1 82 ? 2.651 -3.964 9.823 1.00 93.94 82 GLU A C 1
ATOM 616 O O . GLU A 1 82 ? 2.635 -2.907 10.451 1.00 93.94 82 GLU A O 1
ATOM 621 N N . GLU A 1 83 ? 1.695 -4.260 8.961 1.00 93.06 83 GLU A N 1
ATOM 622 C CA . GLU A 1 83 ? 0.529 -3.426 8.745 1.00 93.06 83 GLU A CA 1
ATOM 623 C C . GLU A 1 83 ? -0.722 -4.274 8.882 1.00 93.06 83 GLU A C 1
ATOM 625 O O . GLU A 1 83 ? -0.894 -5.266 8.174 1.00 93.06 83 GLU A O 1
ATOM 630 N N . VAL A 1 84 ? -1.591 -3.864 9.802 1.00 96.38 84 VAL A N 1
ATOM 631 C CA . VAL A 1 84 ? -2.913 -4.463 9.964 1.00 96.38 84 VAL A CA 1
ATOM 632 C C . VAL A 1 84 ? -3.852 -3.779 8.983 1.00 96.38 84 VAL A C 1
ATOM 634 O O . VAL A 1 84 ? -4.019 -2.558 9.036 1.00 96.38 84 VAL A O 1
ATOM 637 N N . ARG A 1 85 ? -4.414 -4.559 8.063 1.00 96.25 85 ARG A N 1
ATOM 638 C CA . ARG A 1 85 ? -5.199 -4.111 6.914 1.00 96.25 85 ARG A CA 1
ATOM 639 C C . ARG A 1 85 ? -6.647 -4.570 7.054 1.00 96.25 85 ARG A C 1
ATOM 641 O O . ARG A 1 85 ? -6.883 -5.761 7.233 1.00 96.25 85 ARG A O 1
ATOM 648 N N . ILE A 1 86 ? -7.591 -3.646 6.920 1.00 97.50 86 ILE A N 1
ATOM 649 C CA . ILE A 1 86 ? -9.030 -3.914 6.805 1.00 97.50 86 ILE A CA 1
ATOM 650 C C . ILE A 1 86 ? -9.445 -3.472 5.405 1.00 97.50 86 ILE A C 1
ATOM 652 O O . ILE A 1 86 ? -9.226 -2.312 5.033 1.00 97.50 86 ILE A O 1
ATOM 656 N N . LEU A 1 87 ? -9.983 -4.406 4.620 1.00 95.88 87 LEU A N 1
ATOM 657 C CA . LEU A 1 87 ? -10.376 -4.141 3.240 1.00 95.88 87 LEU A CA 1
ATOM 658 C C . LEU A 1 87 ? -11.581 -3.203 3.191 1.00 95.88 87 LEU A C 1
ATOM 660 O O . LEU A 1 87 ? -12.336 -3.087 4.156 1.00 95.88 87 LEU A O 1
ATOM 664 N N . ARG A 1 88 ? -11.758 -2.514 2.061 1.00 94.44 88 ARG A N 1
ATOM 665 C CA . ARG A 1 88 ? -12.830 -1.531 1.875 1.00 94.44 88 ARG A CA 1
ATOM 666 C C . ARG A 1 88 ? -14.207 -2.144 2.118 1.00 94.44 88 ARG A C 1
ATOM 668 O O . ARG A 1 88 ? -15.019 -1.524 2.799 1.00 94.44 88 ARG A O 1
ATOM 675 N N . GLU A 1 89 ? -14.449 -3.338 1.586 1.00 95.06 89 GLU A N 1
ATOM 676 C CA . GLU A 1 89 ? -15.686 -4.097 1.780 1.00 95.06 89 GLU A CA 1
ATOM 677 C C . GLU A 1 89 ? -15.957 -4.433 3.254 1.00 95.06 89 GLU A C 1
ATOM 679 O O . GLU A 1 89 ? -17.113 -4.475 3.671 1.00 95.06 89 GLU A O 1
ATOM 684 N N . ASP A 1 90 ? -14.902 -4.569 4.059 1.00 97.56 90 ASP A N 1
ATOM 685 C CA . ASP A 1 90 ? -14.985 -4.954 5.467 1.00 97.56 90 ASP A CA 1
ATOM 686 C C . ASP A 1 90 ? -15.069 -3.748 6.416 1.00 97.56 90 ASP A C 1
ATOM 688 O O . ASP A 1 90 ? -15.354 -3.909 7.604 1.00 97.56 90 ASP A O 1
ATOM 692 N N . LEU A 1 91 ? -14.876 -2.514 5.931 1.00 96.44 91 LEU A N 1
ATOM 693 C CA . LEU A 1 91 ? -14.906 -1.312 6.780 1.00 96.44 91 LEU A CA 1
ATOM 694 C C . LEU A 1 91 ? -16.245 -1.117 7.500 1.00 96.44 91 LEU A C 1
ATOM 696 O O . LEU A 1 91 ? -16.276 -0.551 8.595 1.00 96.44 91 LEU A O 1
ATOM 700 N N . GLY A 1 92 ? -17.344 -1.621 6.932 1.00 96.06 92 GLY A N 1
ATOM 701 C CA . GLY A 1 92 ? -18.660 -1.604 7.574 1.00 96.06 92 GLY A CA 1
ATOM 702 C C . GLY A 1 92 ? -18.676 -2.316 8.933 1.00 96.06 92 GLY A C 1
ATOM 703 O O . GLY A 1 92 ? -19.409 -1.901 9.830 1.00 96.06 92 GLY A O 1
ATOM 704 N N . HIS A 1 93 ? -17.807 -3.313 9.138 1.00 97.31 93 HIS A N 1
ATOM 705 C CA . HIS A 1 93 ? -17.681 -4.029 10.411 1.00 97.31 93 HIS A CA 1
ATOM 706 C C . HIS A 1 93 ? -17.130 -3.146 11.543 1.00 97.31 93 HIS A C 1
ATOM 708 O O . HIS A 1 93 ? -17.349 -3.444 12.716 1.00 97.31 93 HIS A O 1
ATOM 714 N N . LEU A 1 94 ? -16.454 -2.033 11.225 1.00 96.44 94 LEU A N 1
ATOM 715 C CA . LEU A 1 94 ? -15.976 -1.073 12.224 1.00 96.44 94 LEU A CA 1
ATOM 716 C C . LEU A 1 94 ? -17.050 -0.081 12.680 1.00 96.44 94 LEU A C 1
ATOM 718 O O . LEU A 1 94 ? -16.942 0.449 13.787 1.00 96.44 94 LEU A O 1
ATOM 722 N N . VAL A 1 95 ? -18.074 0.188 11.865 1.00 96.25 95 VAL A N 1
ATOM 723 C CA . VAL A 1 95 ? -19.079 1.232 12.137 1.00 96.25 95 VAL A CA 1
ATOM 724 C C . VAL A 1 95 ? -19.809 1.031 13.475 1.00 96.25 95 VAL A C 1
ATOM 726 O O . VAL A 1 95 ? -19.925 2.007 14.218 1.00 96.25 95 VAL A O 1
ATOM 729 N N . PRO A 1 96 ? -20.219 -0.191 13.881 1.00 95.75 96 PRO A N 1
ATOM 730 C CA . PRO A 1 96 ? -20.824 -0.408 15.200 1.00 95.75 96 PRO A CA 1
ATOM 731 C C . PRO A 1 96 ? -19.926 0.009 16.376 1.00 95.75 96 PRO A C 1
ATOM 733 O O . PRO A 1 96 ? -20.420 0.371 17.445 1.00 95.75 96 PRO A O 1
ATOM 736 N N . TRP A 1 97 ? -18.606 -0.031 16.183 1.00 95.69 97 TRP A N 1
ATOM 737 C CA . TRP A 1 97 ? -17.593 0.258 17.199 1.00 95.69 97 TRP A CA 1
ATOM 738 C C . TRP A 1 97 ? -17.081 1.701 17.138 1.00 95.69 97 TRP A C 1
ATOM 740 O O . TRP A 1 97 ? -16.671 2.260 18.162 1.00 95.69 97 TRP A O 1
ATOM 750 N N . MET A 1 98 ? -17.125 2.306 15.950 1.00 95.81 98 MET A N 1
ATOM 751 C CA . MET A 1 98 ? -16.694 3.670 15.660 1.00 95.81 98 MET A CA 1
ATOM 752 C C . MET A 1 98 ? -17.660 4.339 14.665 1.00 95.81 98 MET A C 1
ATOM 754 O O . MET A 1 98 ? -17.312 4.512 13.496 1.00 95.81 98 MET A O 1
ATOM 758 N N . PRO A 1 99 ? -18.856 4.771 15.112 1.00 95.62 99 PRO A N 1
ATOM 759 C CA . PRO A 1 99 ? -19.880 5.313 14.211 1.00 95.62 99 PRO A CA 1
ATOM 760 C C . PRO A 1 99 ? -19.418 6.525 13.395 1.00 95.62 99 PRO A C 1
ATOM 762 O O . PRO A 1 99 ? -19.865 6.735 12.275 1.00 95.62 99 PRO A O 1
ATOM 765 N N . SER A 1 100 ? -18.454 7.295 13.909 1.00 93.94 100 SER A N 1
ATOM 766 C CA . SER A 1 100 ? -17.853 8.421 13.188 1.00 93.94 100 SER A CA 1
ATOM 767 C C . SER A 1 100 ? -17.147 8.031 11.883 1.00 93.94 100 SER A C 1
ATOM 769 O O . SER A 1 100 ? -16.855 8.916 11.086 1.00 93.94 100 SER A O 1
ATOM 771 N N . LEU A 1 101 ? -16.836 6.746 11.660 1.00 93.94 101 LEU A N 1
ATOM 772 C CA . LEU A 1 101 ? -16.258 6.279 10.397 1.00 93.94 101 LEU A CA 1
ATOM 773 C C . LEU A 1 101 ? -17.280 6.177 9.270 1.00 93.94 101 LEU A C 1
ATOM 775 O O . LEU A 1 101 ? -16.862 6.192 8.122 1.00 93.94 101 LEU A O 1
ATOM 779 N N . GLU A 1 102 ? -18.578 6.090 9.557 1.00 94.56 102 GLU A N 1
ATOM 780 C CA . GLU A 1 102 ? -19.600 5.825 8.537 1.00 94.56 102 GLU A CA 1
ATOM 781 C C . GLU A 1 102 ? -19.545 6.839 7.387 1.00 94.56 102 GLU A C 1
ATOM 783 O O . GLU A 1 102 ? -19.383 6.458 6.227 1.00 94.56 102 GLU A O 1
ATOM 788 N N . GLN A 1 103 ? -19.558 8.134 7.714 1.00 93.44 103 GLN A N 1
ATOM 789 C CA . GLN A 1 103 ? -19.445 9.188 6.706 1.00 93.44 103 GLN A CA 1
ATOM 790 C C . GLN A 1 103 ? -18.070 9.180 6.025 1.00 93.44 103 GLN A C 1
ATOM 792 O O . GLN A 1 103 ? -17.980 9.318 4.812 1.00 93.44 103 GLN A O 1
ATOM 797 N N . VAL A 1 104 ? -16.995 8.957 6.787 1.00 91.25 104 VAL A N 1
ATOM 798 C CA . VAL A 1 104 ? -15.628 8.930 6.245 1.00 91.25 104 VAL A CA 1
ATOM 799 C C . VAL A 1 104 ? -15.460 7.801 5.220 1.00 91.25 104 VAL A C 1
ATOM 801 O O . VAL A 1 104 ? -14.774 7.987 4.220 1.00 91.25 104 VAL A O 1
ATOM 804 N N . ILE A 1 105 ? -16.095 6.646 5.447 1.00 92.38 105 ILE A N 1
ATOM 805 C CA . ILE A 1 105 ? -16.113 5.505 4.521 1.00 92.38 105 ILE A CA 1
ATOM 806 C C . ILE A 1 105 ? -16.913 5.851 3.261 1.00 92.38 105 ILE A C 1
ATOM 808 O O . ILE A 1 105 ? -16.459 5.565 2.151 1.00 92.38 105 ILE A O 1
ATOM 812 N N . ALA A 1 106 ? -18.084 6.473 3.425 1.00 91.38 106 ALA A N 1
ATOM 813 C CA . ALA A 1 106 ? -18.920 6.904 2.307 1.00 91.38 106 ALA A CA 1
ATOM 814 C C . ALA A 1 106 ? -18.212 7.942 1.416 1.00 91.38 106 ALA A C 1
ATOM 816 O O . ALA A 1 106 ? -18.380 7.925 0.198 1.00 91.38 106 ALA A O 1
ATOM 817 N N . ASP A 1 107 ? -17.370 8.787 2.011 1.00 91.88 107 ASP A N 1
ATOM 818 C CA . ASP A 1 107 ? -16.643 9.855 1.321 1.00 91.88 107 ASP A CA 1
ATOM 819 C C . ASP A 1 107 ? -15.365 9.376 0.602 1.00 91.88 107 ASP A C 1
ATOM 821 O O . ASP A 1 107 ? -14.703 10.170 -0.077 1.00 91.88 107 ASP A O 1
ATOM 825 N N . ILE A 1 108 ? -14.979 8.095 0.717 1.00 88.06 108 ILE A N 1
ATOM 826 C CA . ILE A 1 108 ? -13.811 7.580 -0.009 1.00 88.06 108 ILE A CA 1
ATOM 827 C C . ILE A 1 108 ? -14.125 7.571 -1.507 1.00 88.06 108 ILE A C 1
ATOM 829 O O . ILE A 1 108 ? -14.887 6.735 -2.000 1.00 88.06 108 ILE A O 1
ATOM 833 N N . ARG A 1 109 ? -13.461 8.454 -2.248 1.00 85.56 109 ARG A N 1
ATOM 834 C CA . ARG A 1 109 ? -13.573 8.539 -3.707 1.00 85.56 109 ARG A CA 1
ATOM 835 C C . ARG A 1 109 ? -13.168 7.226 -4.386 1.00 85.56 109 ARG A C 1
ATOM 837 O O . ARG A 1 109 ? -12.296 6.508 -3.895 1.00 85.56 109 ARG A O 1
ATOM 844 N N . GLU A 1 110 ? -13.780 6.926 -5.529 1.00 80.38 110 GLU A N 1
ATOM 845 C CA . GLU A 1 110 ? -13.423 5.757 -6.350 1.00 80.38 110 GLU A CA 1
ATOM 846 C C . GLU A 1 110 ? -12.006 5.867 -6.925 1.00 80.38 110 GLU A C 1
ATOM 848 O O . GLU A 1 110 ? -11.310 4.865 -7.040 1.00 80.38 110 GLU A O 1
ATOM 853 N N . ASP A 1 111 ? -11.555 7.090 -7.210 1.00 79.81 111 ASP A N 1
ATOM 854 C CA . ASP A 1 111 ? -10.212 7.401 -7.706 1.00 79.81 111 ASP A CA 1
ATOM 855 C C . ASP A 1 111 ? -9.197 7.670 -6.584 1.00 79.81 111 ASP A C 1
ATOM 857 O O . ASP A 1 111 ? -8.101 8.182 -6.831 1.00 79.81 111 ASP A O 1
ATOM 861 N N . ALA A 1 112 ? -9.547 7.351 -5.333 1.00 82.38 112 ALA A N 1
ATOM 862 C CA . ALA A 1 112 ? -8.578 7.398 -4.254 1.00 82.38 112 ALA A CA 1
ATOM 863 C C . ALA A 1 112 ? -7.425 6.419 -4.556 1.00 82.38 112 ALA A C 1
ATOM 865 O O . ALA A 1 112 ? -7.614 5.372 -5.174 1.00 82.38 112 ALA A O 1
ATOM 866 N N . PRO A 1 113 ? -6.199 6.736 -4.133 1.00 78.44 113 PRO A N 1
ATOM 867 C CA . PRO A 1 113 ? -5.072 5.876 -4.437 1.00 78.44 113 PRO A CA 1
ATOM 868 C C . PRO A 1 113 ? -5.140 4.541 -3.694 1.00 78.44 113 PRO A C 1
ATOM 870 O O . PRO A 1 113 ? -5.638 4.456 -2.570 1.00 78.44 113 PRO A O 1
ATOM 873 N N . HIS A 1 114 ? -4.572 3.513 -4.317 1.00 84.25 114 HIS A N 1
ATOM 874 C CA . HIS A 1 114 ? -4.450 2.174 -3.750 1.00 84.25 114 HIS A CA 1
ATOM 875 C C . HIS A 1 114 ? -3.200 2.007 -2.865 1.00 84.25 114 HIS A C 1
ATOM 877 O O . HIS A 1 114 ? -2.356 2.897 -2.805 1.00 84.25 114 HIS A O 1
ATOM 883 N N . TRP A 1 115 ? -3.071 0.859 -2.182 1.00 83.50 115 TRP A N 1
ATOM 884 C CA . TRP A 1 115 ? -1.948 0.528 -1.280 1.00 83.50 115 TRP A CA 1
ATOM 885 C C . TRP A 1 115 ? -0.849 -0.254 -2.009 1.00 83.50 115 TRP A C 1
ATOM 887 O O . TRP A 1 115 ? 0.196 -0.528 -1.421 1.00 83.50 115 TRP A O 1
ATOM 897 N N . ASP A 1 116 ? -1.058 -0.602 -3.281 1.00 83.94 116 ASP A N 1
ATOM 898 C CA . ASP A 1 116 ? -0.052 -1.240 -4.126 1.00 83.94 116 ASP A CA 1
ATOM 899 C C . ASP A 1 116 ? 0.595 -0.274 -5.127 1.00 83.94 116 ASP A C 1
ATOM 901 O O . ASP A 1 116 ? -0.081 0.341 -5.951 1.00 83.94 116 ASP A O 1
ATOM 905 N N . PHE A 1 117 ? 1.926 -0.194 -5.102 1.00 89.81 117 PHE A N 1
ATOM 906 C CA . PHE A 1 117 ? 2.693 0.368 -6.210 1.00 89.81 117 PHE A CA 1
ATOM 907 C C . PHE A 1 117 ? 3.131 -0.790 -7.110 1.00 89.81 117 PHE A C 1
ATOM 909 O O . PHE A 1 117 ? 4.071 -1.524 -6.782 1.00 89.81 117 PHE A O 1
ATOM 916 N N . ALA A 1 118 ? 2.392 -0.998 -8.199 1.00 91.19 118 ALA A N 1
ATOM 917 C CA . ALA A 1 118 ? 2.689 -2.024 -9.190 1.00 91.19 118 ALA A CA 1
ATOM 918 C C . ALA A 1 118 ? 3.841 -1.580 -10.098 1.00 91.19 118 ALA A C 1
ATOM 920 O O . ALA A 1 118 ? 3.912 -0.420 -10.496 1.00 91.19 118 ALA A O 1
ATOM 921 N N . VAL A 1 119 ? 4.732 -2.512 -10.424 1.00 93.69 119 VAL A N 1
ATOM 922 C CA . VAL A 1 119 ? 5.830 -2.327 -11.373 1.00 93.69 119 VAL A CA 1
ATOM 923 C C . VAL A 1 119 ? 5.846 -3.462 -12.381 1.00 93.69 119 VAL A C 1
ATOM 925 O O . VAL A 1 119 ? 5.562 -4.614 -12.048 1.00 93.69 119 VAL A O 1
ATOM 928 N N . PHE A 1 120 ? 6.217 -3.130 -13.606 1.00 95.38 120 PHE A N 1
ATOM 929 C CA . PHE A 1 120 ? 6.432 -4.080 -14.682 1.00 95.38 120 PHE A CA 1
ATOM 930 C C . PHE A 1 120 ? 7.874 -4.577 -14.620 1.00 95.38 120 PHE A C 1
ATOM 932 O O . PHE A 1 120 ? 8.821 -3.795 -14.595 1.00 95.38 120 PHE A O 1
ATOM 939 N N . GLN A 1 121 ? 8.056 -5.884 -14.536 1.00 95.50 121 GLN A N 1
ATOM 940 C CA . GLN A 1 121 ? 9.360 -6.515 -14.436 1.00 95.50 121 GLN A CA 1
ATOM 941 C C . GLN A 1 121 ? 9.597 -7.368 -15.683 1.00 95.50 121 GLN A C 1
ATOM 943 O O . GLN A 1 121 ? 9.033 -8.466 -15.773 1.00 95.50 121 GLN A O 1
ATOM 948 N N . PRO A 1 122 ? 10.444 -6.900 -16.617 1.00 94.81 122 PRO A N 1
ATOM 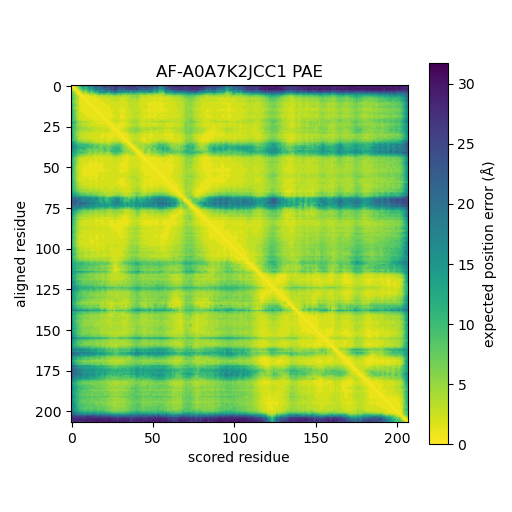949 C CA . PRO A 1 122 ? 10.909 -7.713 -17.729 1.00 94.81 122 PRO A CA 1
ATOM 950 C C . PRO A 1 122 ? 11.567 -9.005 -17.250 1.00 94.81 122 PRO A C 1
ATOM 952 O O . PRO A 1 122 ? 12.343 -9.024 -16.288 1.00 94.81 122 PRO A O 1
ATOM 955 N N . ARG A 1 123 ? 11.253 -10.091 -17.942 1.00 93.31 123 ARG A N 1
ATOM 956 C CA . ARG A 1 123 ? 11.822 -11.427 -17.783 1.00 93.31 123 ARG A CA 1
ATOM 957 C C . ARG A 1 123 ? 12.197 -11.961 -19.161 1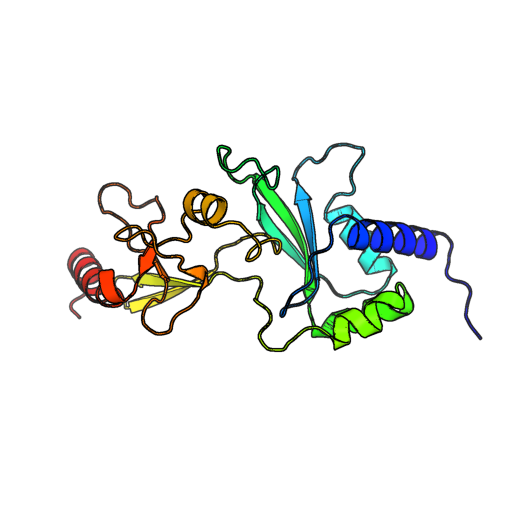.00 93.31 123 ARG A C 1
ATOM 959 O O . ARG A 1 123 ? 11.775 -11.424 -20.178 1.00 93.31 123 ARG A O 1
ATOM 966 N N . ALA A 1 124 ? 12.996 -13.022 -19.192 1.00 91.69 124 ALA A N 1
ATOM 967 C CA . ALA A 1 124 ? 13.392 -13.652 -20.450 1.00 91.69 124 ALA A CA 1
ATOM 968 C C . ALA A 1 124 ? 12.193 -14.210 -21.240 1.00 91.69 124 ALA A C 1
ATOM 970 O O . ALA A 1 124 ? 12.234 -14.249 -22.462 1.00 91.69 124 ALA A O 1
ATOM 971 N N . ASP A 1 125 ? 11.136 -14.620 -20.540 1.00 92.75 125 ASP A N 1
ATOM 972 C CA . ASP A 1 125 ? 9.922 -15.236 -21.077 1.00 92.75 125 ASP A CA 1
ATOM 973 C C . ASP A 1 125 ? 8.734 -14.263 -21.192 1.00 92.75 125 ASP A C 1
ATOM 975 O O . ASP A 1 125 ? 7.642 -14.669 -21.584 1.00 92.75 125 ASP A O 1
ATOM 979 N N . GLY A 1 126 ? 8.920 -12.980 -20.860 1.00 93.88 126 GLY A N 1
ATOM 980 C CA . GLY A 1 126 ? 7.873 -11.969 -20.987 1.00 93.88 126 GLY A CA 1
ATOM 981 C C . GLY A 1 126 ? 7.895 -10.910 -19.892 1.00 93.88 126 GLY A C 1
ATOM 982 O O . GLY A 1 126 ? 8.943 -10.529 -19.379 1.00 93.88 126 GLY A O 1
ATOM 983 N N . MET A 1 127 ? 6.714 -10.404 -19.540 1.00 95.94 127 MET A N 1
ATOM 984 C CA . MET A 1 127 ? 6.542 -9.333 -18.560 1.00 95.94 127 MET A CA 1
ATOM 985 C C . MET A 1 127 ? 5.796 -9.846 -17.330 1.00 95.94 127 MET A C 1
ATOM 987 O O . MET A 1 127 ? 4.717 -10.422 -17.448 1.00 95.94 127 MET A O 1
ATOM 991 N N . ALA A 1 128 ? 6.335 -9.593 -16.140 1.00 95.19 128 ALA A N 1
ATOM 992 C CA . ALA A 1 128 ? 5.639 -9.852 -14.885 1.00 95.19 128 ALA A CA 1
ATOM 993 C C . ALA A 1 128 ? 5.186 -8.551 -14.223 1.00 95.19 128 ALA A C 1
ATOM 995 O O . ALA A 1 128 ? 5.844 -7.523 -14.341 1.00 95.19 128 ALA A O 1
ATOM 996 N N . ILE A 1 129 ? 4.094 -8.613 -13.464 1.00 94.44 129 ILE A N 1
ATOM 997 C CA . ILE A 1 129 ? 3.676 -7.519 -12.585 1.00 94.44 129 ILE A CA 1
ATOM 998 C C . ILE A 1 129 ? 4.133 -7.862 -11.169 1.00 94.44 129 ILE A C 1
ATOM 1000 O O . ILE A 1 129 ? 3.756 -8.896 -10.618 1.00 94.44 129 ILE A O 1
ATOM 1004 N N . ALA A 1 130 ? 4.949 -6.995 -10.578 1.00 91.88 130 ALA A N 1
ATOM 1005 C CA . ALA A 1 130 ? 5.376 -7.092 -9.189 1.00 91.88 130 ALA A CA 1
ATOM 1006 C C . ALA A 1 130 ? 4.781 -5.935 -8.382 1.00 91.88 130 ALA A C 1
ATOM 1008 O O . ALA A 1 130 ? 4.682 -4.812 -8.866 1.00 91.88 130 ALA A O 1
ATOM 1009 N N . LYS A 1 131 ? 4.395 -6.191 -7.132 1.00 90.62 131 LYS A N 1
ATOM 1010 C CA . LYS A 1 131 ? 3.896 -5.159 -6.215 1.00 90.62 131 LYS A CA 1
ATOM 1011 C C . LYS A 1 131 ? 4.959 -4.842 -5.176 1.00 90.62 131 LYS A C 1
ATOM 1013 O O . LYS A 1 131 ? 5.591 -5.747 -4.633 1.00 90.62 131 LYS A O 1
ATOM 1018 N N . LEU A 1 132 ? 5.167 -3.560 -4.895 1.00 89.38 132 LEU A N 1
ATOM 1019 C CA . LEU A 1 132 ? 6.055 -3.144 -3.815 1.00 89.38 132 LEU A CA 1
ATOM 1020 C C . LEU A 1 132 ? 5.309 -3.162 -2.477 1.00 89.38 132 LEU A C 1
ATOM 1022 O O . LEU A 1 132 ? 4.235 -2.580 -2.362 1.00 89.38 132 LEU A O 1
ATOM 1026 N N . ALA A 1 133 ? 5.914 -3.769 -1.455 1.00 87.38 133 ALA A N 1
ATOM 1027 C CA . ALA A 1 133 ? 5.369 -3.857 -0.098 1.00 87.38 133 ALA A CA 1
ATOM 1028 C C . ALA A 1 133 ? 5.497 -2.526 0.676 1.00 87.38 133 ALA A C 1
ATOM 1030 O O . ALA A 1 133 ? 6.209 -2.426 1.671 1.00 87.38 133 ALA A O 1
ATOM 1031 N N . LEU A 1 134 ? 4.879 -1.453 0.191 1.00 89.19 134 LEU A N 1
ATOM 1032 C CA . LEU A 1 134 ? 4.912 -0.140 0.842 1.00 89.19 134 LEU A CA 1
ATOM 1033 C C . LEU A 1 134 ? 3.764 -0.012 1.862 1.00 89.19 134 LEU A C 1
ATOM 1035 O O . LEU A 1 134 ? 2.671 -0.524 1.631 1.00 89.19 134 LEU A O 1
ATOM 1039 N N . SER A 1 135 ? 3.990 0.688 2.981 1.00 86.69 135 SER A N 1
ATOM 1040 C CA . SER A 1 135 ? 2.927 0.972 3.969 1.00 86.69 135 SER A CA 1
ATOM 1041 C C . SER A 1 135 ? 1.914 1.971 3.417 1.00 86.69 135 SER A C 1
ATOM 1043 O O . SER A 1 135 ? 2.355 2.939 2.798 1.00 86.69 135 SER A O 1
ATOM 1045 N N . ALA A 1 136 ? 0.629 1.862 3.748 1.00 85.06 136 ALA A N 1
ATOM 1046 C CA . ALA A 1 136 ? -0.469 2.688 3.222 1.00 85.06 136 ALA A CA 1
ATOM 1047 C C . ALA A 1 136 ? -0.386 4.206 3.515 1.00 85.06 136 ALA A C 1
ATOM 1049 O O . ALA A 1 136 ? -1.288 4.966 3.174 1.00 85.06 136 ALA A O 1
ATOM 1050 N N . GLU A 1 137 ? 0.683 4.681 4.163 1.00 82.75 137 GLU A N 1
ATOM 1051 C CA . GLU A 1 137 ? 1.044 6.100 4.147 1.00 82.75 137 GLU A CA 1
ATOM 1052 C C . GLU A 1 137 ? 1.539 6.563 2.765 1.00 82.75 137 GLU A C 1
ATOM 1054 O O . GLU A 1 137 ? 1.385 7.735 2.415 1.00 82.75 137 GLU A O 1
ATOM 1059 N N . TRP A 1 138 ? 2.098 5.669 1.947 1.00 78.12 138 TRP A N 1
ATOM 1060 C CA . TRP A 1 138 ? 2.174 5.924 0.511 1.00 78.12 138 TRP A CA 1
ATOM 1061 C C . TRP A 1 138 ? 0.725 5.902 -0.044 1.00 78.12 138 TRP A C 1
ATOM 1063 O O . TRP A 1 138 ? -0.096 5.145 0.466 1.00 78.12 138 TRP A O 1
ATOM 1073 N N . PRO A 1 139 ? 0.352 6.738 -1.027 1.00 76.06 139 PRO A N 1
ATOM 1074 C CA . PRO A 1 139 ? 1.186 7.613 -1.851 1.00 76.06 139 PRO A CA 1
ATOM 1075 C C . PRO A 1 139 ? 1.389 9.029 -1.313 1.00 76.06 139 PRO A C 1
ATOM 1077 O O . PRO A 1 139 ? 2.047 9.813 -1.992 1.00 76.06 139 PRO A O 1
ATOM 1080 N N . SER A 1 140 ? 0.889 9.376 -0.121 1.00 81.88 140 SER A N 1
ATOM 1081 C CA . SER A 1 140 ? 0.949 10.759 0.406 1.00 81.88 140 SER A CA 1
ATOM 1082 C C . SER A 1 140 ? 2.374 11.299 0.625 1.00 81.88 140 SER A C 1
ATOM 1084 O O . SER A 1 140 ? 2.578 12.465 0.959 1.00 81.88 140 SER A O 1
ATOM 1086 N N . TRP A 1 141 ? 3.380 10.447 0.436 1.00 86.31 141 TRP A N 1
ATOM 1087 C CA . TRP A 1 141 ? 4.792 10.779 0.496 1.00 86.31 141 TRP A CA 1
ATOM 1088 C C . TRP A 1 141 ? 5.165 11.958 -0.414 1.00 86.31 141 TRP A C 1
ATOM 1090 O O . TRP A 1 141 ? 4.693 12.111 -1.539 1.00 86.31 141 TRP A O 1
ATOM 1100 N N . SER A 1 142 ? 6.082 12.790 0.063 1.00 87.50 142 SER A N 1
ATOM 1101 C CA . SER A 1 142 ? 6.677 13.863 -0.734 1.00 87.50 142 SER A CA 1
ATOM 1102 C C . SER A 1 142 ? 7.531 13.310 -1.881 1.00 87.50 142 SER A C 1
ATOM 1104 O O . SER A 1 142 ? 8.050 12.195 -1.802 1.00 87.50 142 SER A O 1
ATOM 1106 N N . MET A 1 143 ? 7.801 14.128 -2.903 1.00 88.62 143 MET A N 1
ATOM 1107 C CA . MET A 1 143 ? 8.722 13.746 -3.984 1.00 88.62 143 MET A CA 1
ATOM 1108 C C . MET A 1 143 ? 10.125 13.377 -3.461 1.00 88.62 143 MET A C 1
ATOM 1110 O O . MET A 1 143 ? 10.793 12.491 -3.986 1.00 88.62 143 MET A O 1
ATOM 1114 N N . LYS A 1 144 ? 10.577 13.992 -2.358 1.00 88.56 144 LYS A N 1
ATOM 1115 C CA . LYS A 1 144 ? 11.843 13.615 -1.700 1.00 88.56 144 LYS A CA 1
ATOM 1116 C C . LYS A 1 144 ? 11.810 12.179 -1.170 1.00 88.56 144 LYS A C 1
ATOM 1118 O O . LYS A 1 144 ? 12.776 11.441 -1.350 1.00 88.56 144 LYS A O 1
ATOM 1123 N N . GLN A 1 145 ? 10.707 11.779 -0.541 1.00 88.12 145 GLN A N 1
ATOM 1124 C CA . GLN A 1 145 ? 10.510 10.406 -0.071 1.00 88.12 145 GLN A CA 1
ATOM 1125 C C . GLN A 1 145 ? 10.358 9.432 -1.243 1.00 88.12 145 GLN A C 1
ATOM 1127 O O . GLN A 1 145 ? 10.934 8.349 -1.193 1.00 8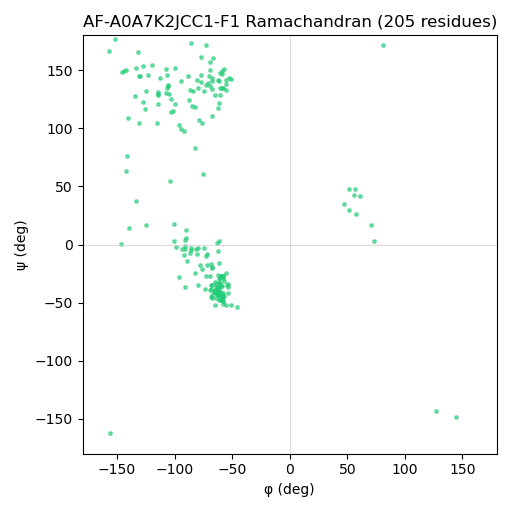8.12 145 GLN A O 1
ATOM 1132 N N . ALA A 1 146 ? 9.672 9.826 -2.321 1.00 89.62 146 ALA A N 1
ATOM 1133 C CA . ALA A 1 146 ? 9.568 9.025 -3.540 1.00 89.62 146 ALA A CA 1
ATOM 1134 C C . ALA A 1 146 ? 10.947 8.736 -4.154 1.00 89.62 146 ALA A C 1
ATOM 1136 O O . ALA A 1 146 ? 11.262 7.580 -4.436 1.00 89.62 146 ALA A O 1
ATOM 1137 N N . ARG A 1 147 ? 11.817 9.752 -4.265 1.00 90.12 147 ARG A N 1
ATOM 1138 C CA . ARG A 1 147 ? 13.216 9.578 -4.701 1.00 90.12 147 ARG A CA 1
ATOM 1139 C C . ARG A 1 147 ? 13.981 8.615 -3.797 1.00 90.12 147 ARG A C 1
ATOM 1141 O O . ARG A 1 147 ? 14.610 7.680 -4.288 1.00 90.12 147 ARG A O 1
ATOM 1148 N N . ALA A 1 148 ? 13.895 8.801 -2.478 1.00 88.81 148 ALA A N 1
ATOM 1149 C CA . ALA A 1 148 ? 14.570 7.938 -1.506 1.00 88.81 148 ALA A CA 1
ATOM 1150 C C . ALA A 1 148 ? 14.074 6.478 -1.568 1.00 88.81 148 ALA A C 1
ATOM 1152 O O . ALA A 1 148 ? 14.874 5.546 -1.480 1.00 88.81 148 ALA A O 1
ATOM 1153 N N . ALA A 1 149 ? 12.775 6.272 -1.801 1.00 88.50 149 ALA A N 1
ATOM 1154 C CA . ALA A 1 149 ? 12.159 4.961 -2.006 1.00 88.50 149 ALA A CA 1
ATOM 1155 C C . ALA A 1 149 ? 12.353 4.402 -3.433 1.00 88.50 149 ALA A C 1
ATOM 1157 O O . ALA A 1 149 ? 11.969 3.260 -3.708 1.00 88.50 149 ALA A O 1
ATOM 1158 N N . ARG A 1 150 ? 12.988 5.169 -4.334 1.00 91.31 150 ARG A N 1
ATOM 1159 C CA . ARG A 1 150 ? 13.196 4.844 -5.755 1.00 91.31 150 ARG A CA 1
ATOM 1160 C C . ARG A 1 150 ? 11.888 4.559 -6.491 1.00 91.31 150 ARG A C 1
ATOM 1162 O O . ARG A 1 150 ? 11.782 3.554 -7.186 1.00 91.31 150 ARG A O 1
ATOM 1169 N N . LEU A 1 151 ? 10.909 5.435 -6.292 1.00 92.38 151 LEU A N 1
ATOM 1170 C CA . LEU A 1 151 ? 9.607 5.446 -6.970 1.00 92.38 151 LEU A CA 1
ATOM 1171 C C . LEU A 1 151 ? 9.564 6.477 -8.109 1.00 92.38 151 LEU A C 1
ATOM 1173 O O . LEU A 1 151 ? 8.498 6.889 -8.547 1.00 92.38 151 LEU A O 1
ATOM 1177 N N . VAL A 1 152 ? 10.735 6.921 -8.559 1.00 94.38 152 VAL A N 1
ATOM 1178 C CA . VAL A 1 152 ? 10.911 7.921 -9.613 1.00 94.38 152 VAL A CA 1
ATOM 1179 C C . VAL A 1 152 ? 11.690 7.296 -10.758 1.00 94.38 152 VAL A C 1
ATOM 1181 O O . VAL A 1 152 ? 12.460 6.355 -10.540 1.00 94.38 152 VAL A O 1
ATOM 1184 N N . CYS A 1 153 ? 11.517 7.818 -11.968 1.00 95.56 153 CYS A N 1
ATOM 1185 C CA . CYS A 1 153 ? 12.282 7.343 -13.109 1.00 95.56 153 CYS A CA 1
ATOM 1186 C C . CYS A 1 153 ? 13.772 7.656 -12.931 1.00 95.56 153 CYS A C 1
ATOM 1188 O O . CYS A 1 153 ? 14.152 8.806 -12.721 1.00 95.56 153 CYS A O 1
ATOM 1190 N N . ALA A 1 154 ? 14.624 6.648 -13.095 1.00 94.94 154 ALA A N 1
ATOM 1191 C CA . ALA A 1 154 ? 16.068 6.784 -12.975 1.00 94.94 154 ALA A CA 1
ATOM 1192 C C . ALA A 1 154 ? 16.719 7.640 -14.079 1.00 94.94 154 ALA A C 1
ATOM 1194 O O . ALA A 1 154 ? 17.841 8.091 -13.876 1.00 94.94 154 ALA A O 1
ATOM 1195 N N . GLU A 1 155 ? 16.050 7.850 -15.220 1.00 94.50 155 GLU A N 1
ATOM 1196 C CA . GLU A 1 155 ? 16.609 8.600 -16.361 1.00 94.50 155 GLU A CA 1
ATOM 1197 C C . GLU A 1 155 ? 16.286 10.099 -16.324 1.00 94.50 155 GLU A C 1
ATOM 1199 O O . GLU A 1 155 ? 17.109 10.923 -16.706 1.00 94.50 155 GLU A O 1
ATOM 1204 N N . TYR A 1 156 ? 15.087 10.476 -15.874 1.00 91.56 156 TYR A N 1
ATOM 1205 C CA . TYR A 1 156 ? 14.614 11.867 -15.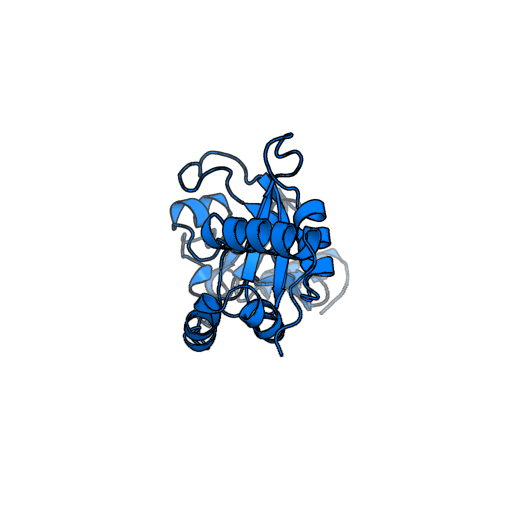949 1.00 91.56 156 TYR A CA 1
ATOM 1206 C C . TYR A 1 156 ? 13.853 12.330 -14.698 1.00 91.56 156 TYR A C 1
ATOM 1208 O O . TYR A 1 156 ? 13.187 13.360 -14.730 1.00 91.56 156 TYR A O 1
ATOM 1216 N N . ASP A 1 157 ? 13.952 11.575 -13.596 1.00 93.50 157 ASP A N 1
ATOM 1217 C CA . ASP A 1 157 ? 13.491 11.954 -12.249 1.00 93.50 157 ASP A CA 1
ATOM 1218 C C . ASP A 1 157 ? 11.996 12.310 -12.140 1.00 93.50 157 ASP A C 1
ATOM 1220 O O . ASP A 1 157 ? 11.558 13.046 -11.258 1.00 93.50 157 ASP A O 1
ATOM 1224 N N . TYR A 1 158 ? 11.186 11.760 -13.040 1.00 93.50 158 TYR A N 1
ATOM 1225 C CA . TYR A 1 158 ? 9.734 11.894 -13.000 1.00 93.50 158 TYR A CA 1
ATOM 1226 C C . TYR A 1 158 ? 9.102 10.999 -11.953 1.00 93.50 158 TYR A C 1
ATOM 1228 O O . TYR A 1 158 ? 9.554 9.874 -11.729 1.00 93.50 158 TYR A O 1
ATOM 1236 N N . ASP A 1 159 ? 8.024 11.495 -11.360 1.00 92.62 159 ASP A N 1
ATOM 1237 C CA . ASP A 1 159 ? 7.270 10.790 -10.342 1.00 92.62 159 ASP A CA 1
ATOM 1238 C C . ASP A 1 159 ? 6.405 9.688 -10.963 1.00 92.62 159 ASP A C 1
ATOM 1240 O O . ASP A 1 159 ? 5.367 9.942 -11.567 1.00 92.62 159 ASP A O 1
ATOM 1244 N N . LEU A 1 160 ? 6.828 8.431 -10.819 1.00 92.19 160 LEU A N 1
ATOM 1245 C CA . LEU A 1 160 ? 6.107 7.296 -11.404 1.00 92.19 160 LEU A CA 1
ATOM 1246 C C . LEU A 1 160 ? 4.817 6.962 -10.639 1.00 92.19 160 LEU A C 1
ATOM 1248 O O . LEU A 1 160 ? 4.078 6.064 -11.036 1.00 92.19 160 LEU A O 1
ATOM 1252 N N . ARG A 1 161 ? 4.538 7.669 -9.540 1.00 88.62 161 ARG A N 1
ATOM 1253 C CA . ARG A 1 161 ? 3.296 7.535 -8.771 1.00 88.62 161 ARG A CA 1
ATOM 1254 C C . ARG A 1 161 ? 2.122 8.250 -9.426 1.00 88.62 161 ARG A C 1
ATOM 1256 O O . ARG A 1 161 ? 0.991 7.909 -9.105 1.00 88.62 161 ARG A O 1
ATOM 1263 N N . ASP A 1 162 ? 2.386 9.168 -10.352 1.00 84.50 162 ASP A N 1
ATOM 1264 C CA . ASP A 1 162 ? 1.351 9.887 -11.099 1.00 84.50 162 ASP A CA 1
ATOM 1265 C C . ASP A 1 162 ? 0.632 8.986 -12.125 1.00 84.50 162 ASP A C 1
ATOM 1267 O O . ASP A 1 162 ? -0.355 9.408 -12.716 1.00 84.50 162 ASP A O 1
ATOM 1271 N N . GLN A 1 163 ? 1.116 7.748 -12.332 1.00 73.38 163 GLN A N 1
ATOM 1272 C CA . GLN A 1 163 ? 0.497 6.696 -13.157 1.00 73.38 163 GLN A CA 1
ATOM 1273 C C . GLN A 1 163 ? 0.031 7.158 -14.550 1.00 73.38 163 GLN A C 1
ATOM 1275 O O . GLN A 1 163 ? -0.964 6.661 -15.074 1.00 73.38 163 GLN A O 1
ATOM 1280 N N . ALA A 1 164 ? 0.756 8.086 -15.181 1.00 82.94 164 ALA A N 1
ATOM 1281 C CA . ALA A 1 164 ? 0.477 8.449 -16.565 1.00 82.94 164 ALA A CA 1
ATOM 1282 C C . ALA A 1 164 ? 0.602 7.210 -17.470 1.00 82.94 164 ALA A C 1
ATOM 1284 O O . ALA A 1 164 ? 1.564 6.447 -17.356 1.00 82.94 164 ALA A O 1
ATOM 1285 N N . GLU A 1 165 ? -0.375 7.030 -18.362 1.00 77.69 165 GLU A N 1
ATOM 1286 C CA . GLU A 1 165 ? -0.550 5.835 -19.203 1.00 77.69 165 GLU A CA 1
ATOM 1287 C C . GLU A 1 165 ? 0.711 5.489 -20.011 1.00 77.69 165 GLU A C 1
ATOM 1289 O O . GLU A 1 165 ? 1.093 4.329 -20.130 1.00 77.69 165 GLU A O 1
ATOM 1294 N N . ASP A 1 166 ? 1.432 6.508 -20.476 1.00 83.69 166 ASP A N 1
ATOM 1295 C CA . ASP A 1 166 ? 2.664 6.385 -21.256 1.00 83.69 166 ASP A CA 1
ATOM 1296 C C . ASP A 1 166 ? 3.948 6.355 -20.400 1.00 83.69 166 ASP A C 1
ATOM 1298 O O . ASP A 1 166 ? 5.065 6.395 -20.921 1.00 83.69 166 ASP A O 1
ATOM 1302 N N . ARG A 1 167 ? 3.830 6.332 -19.070 1.00 88.44 167 ARG A N 1
ATOM 1303 C CA . ARG A 1 167 ? 4.958 6.368 -18.121 1.00 88.44 167 ARG A CA 1
ATOM 1304 C C . ARG A 1 167 ? 4.811 5.327 -17.019 1.00 88.44 167 ARG A C 1
ATOM 1306 O O . ARG A 1 167 ? 5.228 5.564 -15.884 1.00 88.44 167 ARG A O 1
ATOM 1313 N N . ALA A 1 168 ? 4.292 4.157 -17.376 1.00 92.56 168 ALA A N 1
ATOM 1314 C CA . ALA A 1 168 ? 4.271 2.998 -16.499 1.00 92.56 168 ALA A CA 1
ATOM 1315 C C . ALA A 1 168 ? 5.671 2.704 -15.899 1.00 92.56 168 ALA A C 1
ATOM 1317 O O . ALA A 1 168 ? 6.683 2.898 -16.582 1.00 92.56 168 ALA A O 1
ATOM 1318 N N . PRO A 1 169 ? 5.761 2.273 -14.627 1.00 95.19 169 PRO A N 1
ATOM 1319 C CA . PRO A 1 169 ? 7.031 1.991 -13.957 1.00 95.19 169 PRO A CA 1
ATOM 1320 C C . PRO A 1 169 ? 7.576 0.595 -14.297 1.00 95.19 169 PRO A C 1
ATOM 1322 O O . PRO A 1 169 ? 6.982 -0.413 -13.918 1.00 95.19 169 PRO A O 1
ATOM 1325 N N . PHE A 1 170 ? 8.757 0.525 -14.912 1.00 95.50 170 PHE A N 1
ATOM 1326 C CA . PHE A 1 170 ? 9.468 -0.721 -15.218 1.00 95.50 170 PHE A CA 1
ATOM 1327 C C . PHE A 1 170 ? 10.693 -0.915 -14.312 1.00 95.50 170 PHE A C 1
ATOM 1329 O O . PHE A 1 170 ? 11.514 -0.007 -14.195 1.00 95.50 170 PHE A O 1
ATOM 1336 N N . ASP A 1 171 ? 10.861 -2.088 -13.689 1.00 95.81 171 ASP A N 1
ATOM 1337 C CA . ASP A 1 171 ? 12.075 -2.464 -12.936 1.00 95.81 171 ASP A CA 1
ATOM 1338 C C . ASP A 1 171 ? 13.166 -2.987 -13.884 1.00 95.81 171 ASP A C 1
ATOM 1340 O O . ASP A 1 171 ? 13.329 -4.194 -14.069 1.00 95.81 171 ASP A O 1
ATOM 1344 N N . ILE A 1 172 ? 13.918 -2.063 -14.490 1.00 94.50 172 ILE A N 1
ATOM 1345 C CA . ILE A 1 172 ? 15.021 -2.357 -15.415 1.00 94.50 172 ILE A CA 1
ATOM 1346 C C . ILE A 1 172 ? 16.334 -2.438 -14.640 1.00 94.50 172 ILE A C 1
ATOM 1348 O O . ILE A 1 172 ? 16.976 -1.424 -14.343 1.00 94.50 172 ILE A O 1
ATOM 1352 N N . ARG A 1 173 ? 16.757 -3.657 -14.305 1.00 89.25 173 ARG A N 1
ATOM 1353 C CA . ARG A 1 173 ? 17.942 -3.879 -13.470 1.00 89.25 173 ARG A CA 1
ATOM 1354 C C . ARG A 1 173 ? 19.229 -3.741 -14.272 1.00 89.25 173 ARG A C 1
ATOM 1356 O O . ARG A 1 173 ? 19.382 -4.309 -15.345 1.00 89.25 173 ARG A O 1
ATOM 1363 N N . LEU A 1 174 ? 20.202 -3.024 -13.712 1.00 86.12 174 LEU A N 1
ATOM 1364 C CA . LEU A 1 174 ? 21.516 -2.907 -14.343 1.00 86.12 174 LEU A CA 1
ATOM 1365 C C . LEU A 1 174 ? 22.284 -4.230 -14.211 1.00 86.12 174 LEU A C 1
ATOM 1367 O O . LEU A 1 174 ? 22.345 -4.762 -13.098 1.00 86.12 174 LEU A O 1
ATOM 1371 N N . PRO A 1 175 ? 22.970 -4.707 -15.268 1.00 83.19 175 PRO A N 1
ATOM 1372 C CA . PRO A 1 175 ? 23.791 -5.917 -15.196 1.00 83.19 175 PRO A CA 1
ATOM 1373 C C . PRO A 1 175 ? 24.846 -5.877 -14.084 1.00 83.19 175 PRO A C 1
ATOM 1375 O O . PRO A 1 175 ? 25.111 -6.886 -13.442 1.00 83.19 175 PRO A O 1
ATOM 1378 N N . ALA A 1 176 ? 25.409 -4.696 -13.806 1.00 84.75 176 ALA A N 1
ATOM 1379 C CA . ALA A 1 176 ? 26.392 -4.506 -12.741 1.00 84.75 176 ALA A CA 1
ATOM 1380 C C . ALA A 1 176 ? 25.792 -4.575 -11.319 1.00 84.75 176 ALA A C 1
ATOM 1382 O O . ALA A 1 176 ? 26.535 -4.705 -10.350 1.00 84.75 176 ALA A O 1
ATOM 1383 N N . GLN A 1 177 ? 24.467 -4.436 -11.166 1.00 83.44 177 GLN A N 1
ATOM 1384 C CA . GLN A 1 177 ? 23.771 -4.417 -9.870 1.00 83.44 177 GLN A CA 1
ATOM 1385 C C . GLN A 1 177 ? 22.412 -5.147 -9.950 1.00 83.44 177 GLN A C 1
ATOM 1387 O O . GLN A 1 177 ? 21.368 -4.536 -9.705 1.00 83.44 177 GLN A O 1
ATOM 1392 N N . PRO A 1 178 ? 22.390 -6.462 -10.237 1.00 77.81 178 PRO A N 1
ATOM 1393 C CA . PRO A 1 178 ? 21.156 -7.204 -10.523 1.00 77.81 178 PRO A CA 1
ATOM 1394 C C . PRO A 1 178 ? 20.228 -7.369 -9.306 1.00 77.81 178 PRO A C 1
ATOM 1396 O O . PRO A 1 178 ? 19.048 -7.682 -9.456 1.00 77.81 178 PRO A O 1
ATOM 1399 N N . GLY A 1 179 ? 20.733 -7.152 -8.087 1.00 80.94 179 GLY A N 1
ATOM 1400 C CA . GLY A 1 179 ? 19.928 -7.140 -6.859 1.00 80.94 179 GLY A CA 1
ATOM 1401 C C . GLY A 1 179 ? 19.299 -5.781 -6.536 1.00 80.94 179 GLY A C 1
ATOM 1402 O O . GLY A 1 179 ? 18.513 -5.669 -5.598 1.00 80.94 179 GLY A O 1
ATOM 1403 N N . ARG A 1 180 ? 19.648 -4.723 -7.277 1.00 84.75 180 ARG A N 1
ATOM 1404 C CA . ARG A 1 180 ? 19.221 -3.359 -6.973 1.00 84.75 180 ARG A CA 1
ATOM 1405 C C . ARG A 1 180 ? 18.069 -2.949 -7.886 1.00 84.75 180 ARG A C 1
ATOM 1407 O O . ARG A 1 180 ? 18.273 -2.753 -9.078 1.00 84.75 180 ARG A O 1
ATOM 1414 N N . ARG A 1 181 ? 16.889 -2.721 -7.295 1.00 89.12 181 ARG A N 1
ATOM 1415 C CA . ARG A 1 181 ? 15.738 -2.144 -8.010 1.00 89.12 181 ARG A CA 1
ATOM 1416 C C . ARG A 1 181 ? 16.112 -0.813 -8.655 1.00 89.12 181 ARG A C 1
ATOM 1418 O O . ARG A 1 181 ? 16.676 0.062 -7.972 1.00 89.12 181 ARG A O 1
ATOM 1425 N N . ARG A 1 182 ? 15.734 -0.661 -9.923 1.00 93.38 182 ARG A N 1
ATOM 1426 C CA . ARG A 1 182 ? 15.900 0.556 -10.718 1.00 93.38 182 ARG A CA 1
ATOM 1427 C C . ARG A 1 182 ? 14.656 0.752 -11.572 1.00 93.38 182 ARG A C 1
ATOM 1429 O O . ARG A 1 182 ? 14.443 0.030 -12.534 1.00 93.38 182 ARG A O 1
ATOM 1436 N N . LEU A 1 183 ? 13.857 1.752 -11.213 1.00 95.62 183 LEU A N 1
ATOM 1437 C CA . LEU A 1 183 ? 12.653 2.063 -11.967 1.00 95.62 183 LEU A CA 1
ATOM 1438 C C . LEU A 1 183 ? 12.958 3.007 -13.127 1.00 95.62 183 LEU A C 1
ATOM 1440 O O . LEU A 1 183 ? 13.638 4.016 -12.949 1.00 95.62 183 LEU A O 1
ATOM 1444 N N . VAL A 1 184 ? 12.436 2.683 -14.300 1.00 95.81 184 VAL A N 1
ATOM 1445 C CA . VAL A 1 184 ? 12.484 3.493 -15.519 1.00 95.81 184 VAL A CA 1
ATOM 1446 C C . VAL A 1 184 ? 11.067 3.564 -16.070 1.00 95.81 184 VAL A C 1
ATOM 1448 O O . VAL A 1 184 ? 10.314 2.608 -15.926 1.00 95.81 184 VAL A O 1
ATOM 1451 N N . CYS A 1 185 ? 10.660 4.682 -16.663 1.00 95.69 185 CYS A N 1
ATOM 1452 C CA . CYS A 1 185 ? 9.341 4.726 -17.291 1.00 95.69 185 CYS A CA 1
ATOM 1453 C C . CYS A 1 185 ? 9.329 4.007 -18.645 1.00 95.69 185 CYS A C 1
ATOM 1455 O O . CYS A 1 185 ? 10.377 3.897 -19.290 1.00 95.69 185 CYS A O 1
ATOM 1457 N N . GLY A 1 186 ? 8.133 3.653 -19.117 1.00 93.81 186 GLY A N 1
ATOM 1458 C CA . GLY A 1 186 ? 7.903 3.086 -20.450 1.00 93.81 186 GLY A CA 1
ATOM 1459 C C . GLY A 1 186 ? 8.626 3.817 -21.581 1.00 93.81 186 GLY A C 1
ATOM 1460 O O . GLY A 1 186 ? 9.480 3.228 -22.243 1.00 93.81 186 GLY A O 1
ATOM 1461 N N . LYS A 1 187 ? 8.437 5.141 -21.708 1.00 94.19 187 LYS A N 1
ATOM 1462 C CA . LYS A 1 187 ? 9.140 5.962 -22.722 1.00 94.19 187 LYS A CA 1
ATOM 1463 C C . LYS A 1 187 ? 10.659 5.839 -22.715 1.00 94.19 187 LYS A C 1
ATOM 1465 O O . LYS A 1 187 ? 11.281 5.976 -23.760 1.00 94.19 187 LYS A O 1
ATOM 1470 N N . CYS A 1 188 ? 11.267 5.657 -21.548 1.00 94.75 188 CYS A N 1
ATOM 1471 C CA . CYS A 1 188 ? 12.721 5.623 -21.426 1.00 94.75 188 CYS A CA 1
ATOM 1472 C C . CYS A 1 188 ? 13.317 4.230 -21.593 1.00 94.75 188 CYS A C 1
ATOM 1474 O O . CYS A 1 188 ? 14.528 4.125 -21.754 1.00 94.75 188 CYS A O 1
ATOM 1476 N N . CYS A 1 189 ? 12.502 3.179 -21.539 1.00 93.81 189 CYS A N 1
ATOM 1477 C CA . CYS A 1 189 ? 12.968 1.801 -21.675 1.00 93.81 189 CYS A CA 1
ATOM 1478 C C . CYS A 1 189 ? 12.252 1.020 -22.779 1.00 93.81 189 CYS A C 1
ATOM 1480 O O . CYS A 1 189 ? 12.321 -0.206 -22.772 1.00 93.81 189 CYS A O 1
ATOM 1482 N N . ASN A 1 190 ? 11.567 1.715 -23.695 1.00 95.25 190 ASN A N 1
ATOM 1483 C CA . ASN A 1 190 ? 10.780 1.098 -24.764 1.00 95.25 190 ASN A CA 1
ATOM 1484 C C . ASN A 1 190 ? 9.805 0.041 -24.210 1.00 95.25 190 ASN A C 1
ATOM 1486 O O . ASN A 1 190 ? 9.808 -1.114 -24.631 1.00 95.25 190 ASN A O 1
ATOM 1490 N N . ASP A 1 191 ? 9.073 0.411 -23.154 1.00 94.38 191 ASP A N 1
ATOM 1491 C CA . ASP A 1 191 ? 8.146 -0.465 -22.421 1.00 94.38 191 ASP A CA 1
ATOM 1492 C C . ASP A 1 191 ? 8.768 -1.804 -21.972 1.00 94.38 191 ASP A C 1
ATOM 1494 O O . ASP A 1 191 ? 8.108 -2.839 -21.864 1.00 94.38 191 ASP A O 1
ATOM 1498 N N . GLY A 1 192 ? 10.079 -1.793 -21.714 1.00 93.31 192 GLY A N 1
ATOM 1499 C CA . GLY A 1 192 ? 10.851 -2.953 -21.281 1.00 93.31 192 GLY A CA 1
ATOM 1500 C C . GLY A 1 192 ? 11.117 -3.993 -22.372 1.00 93.31 192 GLY A C 1
ATOM 1501 O O . GLY A 1 192 ? 11.740 -5.010 -22.067 1.00 93.31 192 GLY A O 1
ATOM 1502 N N . ILE A 1 193 ? 10.701 -3.757 -23.621 1.00 95.12 193 ILE A N 1
ATOM 1503 C CA . ILE A 1 193 ? 10.873 -4.691 -24.748 1.00 95.12 193 ILE A CA 1
ATOM 1504 C C . ILE A 1 193 ? 12.356 -4.992 -24.979 1.00 95.12 193 ILE A C 1
ATOM 1506 O O . ILE A 1 193 ? 12.746 -6.156 -25.103 1.00 95.12 193 ILE A O 1
ATOM 1510 N N . ASP A 1 194 ? 13.194 -3.955 -24.960 1.00 94.06 194 ASP A N 1
ATOM 1511 C CA . ASP A 1 194 ? 14.639 -4.088 -25.165 1.00 94.06 194 ASP A CA 1
ATOM 1512 C C . ASP A 1 194 ? 15.277 -4.972 -24.079 1.00 94.06 194 ASP A C 1
ATOM 1514 O O . ASP A 1 194 ? 16.172 -5.778 -24.350 1.00 94.06 194 ASP A O 1
ATOM 1518 N N . GLU A 1 195 ? 14.785 -4.864 -22.842 1.00 94.56 195 GLU A N 1
ATOM 1519 C CA . GLU A 1 195 ? 15.276 -5.652 -21.713 1.00 94.56 195 GLU A CA 1
ATOM 1520 C C . GLU A 1 195 ? 14.807 -7.111 -21.787 1.00 94.56 195 GLU A C 1
ATOM 1522 O O . GLU A 1 195 ? 15.604 -8.008 -21.509 1.00 94.56 195 GLU A O 1
ATOM 1527 N N . ILE A 1 196 ? 13.568 -7.376 -22.223 1.00 94.44 196 ILE A N 1
ATOM 1528 C CA . ILE A 1 196 ? 13.092 -8.744 -22.496 1.00 94.44 196 ILE A CA 1
ATOM 1529 C C . ILE A 1 196 ? 13.996 -9.410 -23.535 1.00 94.44 196 ILE A C 1
ATOM 1531 O O . ILE A 1 196 ? 14.516 -10.496 -23.283 1.00 94.44 196 ILE A O 1
ATOM 1535 N N . ALA A 1 197 ? 14.245 -8.746 -24.670 1.00 93.81 197 ALA A N 1
ATOM 1536 C CA . ALA A 1 197 ? 15.087 -9.286 -25.737 1.00 93.81 197 ALA A CA 1
ATOM 1537 C C . ALA A 1 197 ? 16.512 -9.595 -25.242 1.00 93.81 197 ALA A C 1
ATOM 1539 O O . ALA A 1 197 ? 17.068 -10.660 -25.525 1.00 93.81 197 ALA A O 1
ATOM 1540 N N . ARG A 1 198 ? 17.090 -8.695 -24.434 1.00 92.81 198 ARG A N 1
ATOM 1541 C CA . ARG A 1 198 ? 18.403 -8.901 -23.809 1.00 92.81 198 ARG A CA 1
ATOM 1542 C C . ARG A 1 198 ? 18.411 -10.113 -22.869 1.00 92.81 198 ARG A C 1
ATOM 1544 O O . ARG A 1 198 ? 19.368 -10.887 -22.884 1.00 92.81 198 ARG A O 1
ATOM 1551 N N . LEU A 1 199 ? 17.379 -10.279 -22.040 1.00 92.62 199 LEU A N 1
ATOM 1552 C CA . LEU A 1 199 ? 17.257 -11.400 -21.101 1.00 92.62 199 LEU A CA 1
ATOM 1553 C C . LEU A 1 199 ? 17.010 -12.736 -21.822 1.00 92.62 199 LEU A C 1
ATOM 1555 O O . LEU A 1 199 ? 17.607 -13.748 -21.448 1.00 92.62 199 LEU A O 1
ATOM 1559 N N . ALA A 1 200 ? 16.198 -12.742 -22.879 1.00 91.88 200 ALA A N 1
ATOM 1560 C CA . ALA A 1 200 ? 15.961 -13.908 -23.730 1.00 91.88 200 ALA A CA 1
ATOM 1561 C C . ALA A 1 200 ? 17.273 -14.409 -24.362 1.00 91.88 200 ALA A C 1
ATOM 1563 O O . ALA A 1 200 ? 17.634 -15.579 -24.212 1.00 91.88 200 ALA A O 1
ATOM 1564 N N . ALA A 1 201 ? 18.070 -13.494 -24.930 1.00 91.25 201 ALA A N 1
ATOM 1565 C CA . ALA A 1 201 ? 19.376 -13.814 -25.510 1.00 91.25 201 ALA A CA 1
ATOM 1566 C C . ALA A 1 201 ? 20.361 -14.427 -24.495 1.00 91.25 201 ALA A C 1
ATOM 1568 O O . ALA A 1 201 ? 21.125 -15.327 -24.840 1.00 91.25 201 ALA A O 1
ATOM 1569 N N . LEU A 1 202 ? 20.331 -13.983 -23.233 1.00 88.50 202 LEU A N 1
ATOM 1570 C CA . LEU A 1 202 ? 21.188 -14.526 -22.170 1.00 88.50 202 LEU A CA 1
ATOM 1571 C C . LEU A 1 202 ? 20.773 -15.921 -21.691 1.00 88.50 202 LEU A C 1
ATOM 1573 O O . LEU A 1 202 ? 21.614 -16.663 -21.188 1.00 88.50 202 LEU A O 1
ATOM 1577 N N . THR A 1 203 ? 19.493 -16.273 -21.815 1.00 83.62 203 THR A N 1
ATOM 1578 C CA . THR A 1 203 ? 18.966 -17.578 -21.377 1.00 83.62 203 THR A CA 1
ATOM 1579 C C . THR A 1 203 ? 18.997 -18.636 -22.478 1.00 83.62 203 THR A C 1
ATOM 1581 O O . THR A 1 203 ? 18.690 -19.794 -22.212 1.00 83.62 203 THR A O 1
ATOM 1584 N N . GLY A 1 204 ? 19.397 -18.265 -23.701 1.00 71.88 204 GLY A N 1
ATOM 1585 C CA . GLY A 1 204 ? 19.394 -19.165 -24.854 1.00 71.88 204 GLY A CA 1
ATOM 1586 C C . GLY A 1 204 ? 17.989 -19.499 -25.360 1.00 71.88 204 GLY A C 1
ATOM 1587 O O . GLY A 1 204 ? 17.833 -20.464 -26.104 1.00 71.88 204 GLY A O 1
ATOM 1588 N N . THR A 1 205 ? 16.980 -18.717 -24.967 1.00 55.69 205 THR A N 1
ATOM 1589 C CA . THR A 1 205 ? 15.594 -18.871 -25.418 1.00 55.69 205 THR A CA 1
ATOM 1590 C C . THR A 1 205 ? 15.382 -17.906 -26.587 1.00 55.69 205 THR A C 1
ATOM 1592 O O . THR A 1 205 ? 15.307 -16.700 -26.348 1.00 55.69 205 THR A O 1
ATOM 1595 N N . PRO A 1 206 ? 15.370 -18.362 -27.854 1.00 47.78 206 PRO A N 1
ATOM 1596 C CA . PRO A 1 206 ? 15.019 -17.481 -28.957 1.00 47.78 206 PRO A CA 1
ATOM 1597 C C . PRO A 1 206 ? 13.535 -17.106 -28.850 1.00 47.78 206 PRO A C 1
ATOM 1599 O O . PRO A 1 206 ? 12.694 -17.966 -28.588 1.00 47.78 206 PRO A O 1
ATOM 1602 N N . SER A 1 207 ? 13.273 -15.808 -29.010 1.00 53.59 207 SER A N 1
ATOM 1603 C CA . SER A 1 207 ? 11.954 -15.170 -29.107 1.00 53.59 207 SER A CA 1
ATOM 1604 C C . SER A 1 207 ? 11.101 -15.726 -30.240 1.00 53.59 207 SER A C 1
ATOM 1606 O O . SER A 1 207 ? 11.689 -15.918 -31.332 1.00 53.59 207 SER A O 1
#

Mean predicted aligned error: 6.33 Å

Nearest PDB structures (foldseek):
  2dcl-assembly1_B-2  TM=5.083E-01  e=8.881E-01  Pyrococcus horikoshii
  1dfa-assembly1_A  TM=4.764E-01  e=6.579E+00  Saccharomyces cerevisiae
  1rjj-assembly1_B  TM=2.265E-01  e=6.203E+00  Arabidopsis thaliana